Protein AF-A0A290WSH3-F1 (afdb_monomer)

InterPro domains:
  IPR000917 Sulfatase, N-terminal [PF00884] (72-205)
  IPR017850 Alkaline-phosphatase-like, core domain superfamily [G3DSA:3.40.720.10] (30-244)
  IPR017850 Alkaline-phosphatase-like, core domain superfamily [SSF53649] (82-215)

Mean predicted aligned error: 7.74 Å

Foldseek 3Di:
DQPPPGDDDDDALVPDLQCLFPVHQLQEEEAAEDDCCCVRRVNHVYYDYQYPPDPDDPCVVVLVVLLVVVVVLVPPWCSLLVDDLVSCCSNPSLLVRQCRLVVCVVVQLPPPSHPYYHRYHCFPPDDQSNLCNVVVDTDDDVVSRSVSSVVVVVVVVVVSLVSVLVCLVPDFDKDWDWDPADDCVVDLAGDDIDIDIDRRPDDDDDDADDAFDCVCVSVLSRCVSVVVDRDPVSSRVVRNPDDGDDDDHDPPPDDD

Organism: NCBI:txid368607

Structure (mmCIF, N/CA/C/O backbone):
data_AF-A0A290WSH3-F1
#
_entry.id   AF-A0A290WSH3-F1
#
loop_
_atom_site.group_PDB
_atom_site.id
_atom_site.type_symbol
_atom_site.label_atom_id
_atom_site.label_alt_id
_atom_site.label_comp_id
_atom_site.label_asym_id
_atom_site.label_entity_id
_atom_site.label_seq_id
_atom_site.pdbx_PDB_ins_code
_atom_site.Cartn_x
_atom_site.Cartn_y
_atom_site.Cartn_z
_atom_site.occupancy
_atom_site.B_iso_or_equiv
_atom_site.auth_seq_id
_atom_site.auth_comp_id
_atom_site.auth_asym_id
_atom_site.auth_atom_id
_atom_site.pdbx_PDB_model_num
ATOM 1 N N . MET A 1 1 ? 11.756 -1.161 16.950 1.00 47.88 1 MET A N 1
ATOM 2 C CA . MET A 1 1 ? 11.325 0.252 16.814 1.00 47.88 1 MET A CA 1
ATOM 3 C C . MET A 1 1 ? 11.922 1.031 17.968 1.00 47.88 1 MET A C 1
ATOM 5 O O . MET A 1 1 ? 12.203 0.418 18.987 1.00 47.88 1 MET A O 1
ATOM 9 N N . VAL A 1 2 ? 12.168 2.322 17.798 1.00 40.50 2 VAL A N 1
ATOM 10 C CA . VAL A 1 2 ? 12.820 3.175 18.796 1.00 40.50 2 VAL A CA 1
ATOM 11 C C . VAL A 1 2 ? 11.741 4.121 19.331 1.00 40.50 2 VAL A C 1
ATOM 13 O O . VAL A 1 2 ? 11.104 4.801 18.531 1.00 40.50 2 VAL A O 1
ATOM 16 N N . ASP A 1 3 ? 11.447 4.093 20.634 1.00 50.28 3 ASP A N 1
ATOM 17 C CA . ASP A 1 3 ? 10.495 5.040 21.242 1.00 50.28 3 ASP A CA 1
ATOM 18 C C . ASP A 1 3 ? 11.132 6.432 21.450 1.00 50.28 3 ASP A C 1
ATOM 20 O O . ASP A 1 3 ? 12.296 6.651 21.111 1.00 50.28 3 ASP A O 1
ATOM 24 N N . GLN A 1 4 ? 10.392 7.390 22.025 1.00 47.72 4 GLN A N 1
ATOM 25 C CA . GLN A 1 4 ? 10.897 8.759 22.252 1.00 47.72 4 GLN A CA 1
ATOM 26 C C . GLN A 1 4 ? 12.127 8.819 23.173 1.00 47.72 4 GLN A C 1
ATOM 28 O O . GLN A 1 4 ? 12.820 9.830 23.217 1.00 47.72 4 GLN A O 1
ATOM 33 N N . GLN A 1 5 ? 12.391 7.749 23.921 1.00 54.75 5 GLN A N 1
ATOM 34 C CA . GLN A 1 5 ? 13.504 7.593 24.855 1.00 54.75 5 GLN A CA 1
ATOM 35 C C . GLN A 1 5 ? 14.616 6.705 24.283 1.00 54.75 5 GLN A C 1
ATOM 37 O O . GLN A 1 5 ? 15.481 6.243 25.023 1.00 54.75 5 GLN A O 1
ATOM 42 N N . HIS A 1 6 ? 14.592 6.433 22.981 1.00 54.91 6 HIS A N 1
ATOM 43 C CA . HIS A 1 6 ? 15.467 5.473 22.329 1.00 54.91 6 HIS A CA 1
ATOM 44 C C . HIS A 1 6 ? 15.354 4.025 22.836 1.00 54.91 6 HIS A C 1
ATOM 46 O O . HIS A 1 6 ? 16.265 3.217 22.634 1.00 54.91 6 HIS A O 1
ATOM 52 N N . LYS A 1 7 ? 14.237 3.640 23.467 1.00 55.88 7 LYS A N 1
ATOM 53 C CA . LYS A 1 7 ? 14.053 2.252 23.898 1.00 55.88 7 LYS A CA 1
ATOM 54 C C . LYS A 1 7 ? 13.770 1.362 22.703 1.00 55.88 7 LYS A C 1
ATOM 56 O O . LYS A 1 7 ? 12.870 1.600 21.898 1.00 55.88 7 LYS A O 1
ATOM 61 N N . MET A 1 8 ? 14.544 0.289 22.640 1.00 60.78 8 MET A N 1
ATOM 62 C CA . MET A 1 8 ? 14.377 -0.797 21.691 1.00 60.78 8 MET A CA 1
ATOM 63 C C . MET A 1 8 ? 13.071 -1.541 21.975 1.00 60.78 8 MET A C 1
ATOM 65 O O . MET A 1 8 ? 12.986 -2.376 22.872 1.00 60.78 8 MET A O 1
ATOM 69 N N . VAL A 1 9 ? 12.049 -1.280 21.169 1.00 64.81 9 VAL A N 1
ATOM 70 C CA . VAL A 1 9 ? 10.861 -2.126 21.092 1.00 64.81 9 VAL A CA 1
ATOM 71 C C . VAL A 1 9 ? 11.222 -3.351 20.264 1.00 64.81 9 VAL A C 1
ATOM 73 O O . VAL A 1 9 ? 11.498 -3.239 19.059 1.00 64.81 9 VAL A O 1
ATOM 76 N N . ARG A 1 10 ? 11.213 -4.521 20.910 1.00 68.31 10 ARG A N 1
ATOM 77 C CA . ARG A 1 10 ? 11.405 -5.811 20.244 1.00 68.31 10 ARG A CA 1
ATOM 78 C C . ARG A 1 10 ? 10.284 -6.007 19.226 1.00 68.31 10 ARG A C 1
ATOM 80 O O . ARG A 1 10 ? 9.106 -6.043 19.583 1.00 68.31 10 ARG A O 1
ATOM 87 N N . PHE A 1 11 ? 10.655 -6.130 17.955 1.00 68.44 11 PHE A N 1
ATOM 88 C CA . PHE A 1 11 ? 9.721 -6.608 16.947 1.00 68.44 11 PHE A CA 1
ATOM 89 C C . PHE A 1 11 ? 9.470 -8.094 17.201 1.00 68.44 11 PHE A C 1
ATOM 91 O O . PHE A 1 11 ? 10.411 -8.883 17.300 1.00 68.44 11 PHE A O 1
ATOM 98 N N . GLY A 1 12 ? 8.209 -8.462 17.353 1.00 70.50 12 GLY A N 1
ATOM 99 C CA . GLY A 1 12 ? 7.790 -9.831 17.592 1.00 70.50 12 GLY A CA 1
ATOM 100 C C . GLY A 1 12 ? 6.285 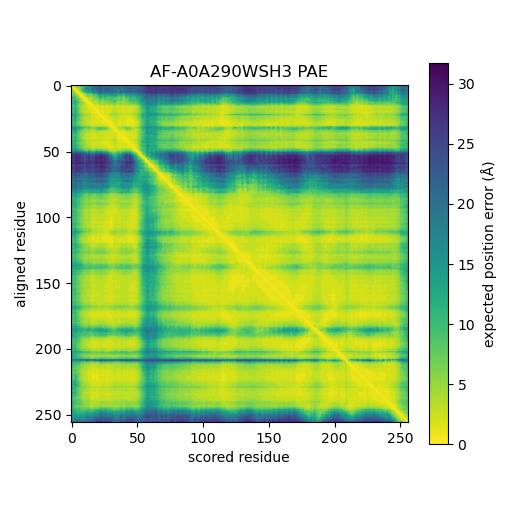-9.966 17.401 1.00 70.50 12 GLY A C 1
ATOM 101 O O . GLY A 1 12 ? 5.603 -8.953 17.219 1.00 70.50 12 GLY A O 1
ATOM 102 N N . PRO A 1 13 ? 5.759 -11.198 17.445 1.00 76.44 13 PRO A N 1
ATOM 103 C CA . PRO A 1 13 ? 4.332 -11.438 17.291 1.00 76.44 13 PRO A CA 1
ATOM 104 C C . PRO A 1 13 ? 3.486 -10.588 18.242 1.00 76.44 13 PRO A C 1
ATOM 106 O O . PRO A 1 13 ? 2.512 -9.987 17.803 1.00 76.44 13 PRO A O 1
ATOM 109 N N . ASP A 1 14 ? 3.913 -10.432 19.495 1.00 79.50 14 ASP A N 1
ATOM 110 C CA . ASP A 1 14 ? 3.163 -9.704 20.529 1.00 79.50 14 ASP A CA 1
ATOM 111 C C . ASP A 1 14 ? 3.086 -8.188 20.276 1.00 79.50 14 ASP A C 1
ATOM 113 O O . ASP A 1 14 ? 2.144 -7.514 20.700 1.00 79.50 14 ASP A O 1
ATOM 117 N N . SER A 1 15 ? 4.069 -7.627 19.562 1.00 82.81 15 SER A N 1
ATOM 118 C CA . SER A 1 15 ? 4.135 -6.196 19.243 1.00 82.81 15 SER A CA 1
ATOM 119 C C . SER A 1 15 ? 3.614 -5.857 17.846 1.00 82.81 15 SER A C 1
ATOM 121 O O . SER A 1 15 ? 3.461 -4.674 17.527 1.00 82.81 15 SER A O 1
ATOM 123 N N . ALA A 1 16 ? 3.292 -6.853 17.020 1.00 88.50 16 ALA A N 1
ATOM 124 C CA . ALA A 1 16 ? 2.684 -6.655 15.710 1.00 88.50 16 ALA A CA 1
ATOM 125 C C . ALA A 1 16 ? 1.190 -6.313 15.816 1.00 88.50 16 ALA A C 1
ATOM 127 O O . ALA A 1 16 ? 0.523 -6.680 16.781 1.00 88.50 16 ALA A O 1
ATOM 128 N N . ILE A 1 17 ? 0.651 -5.619 14.808 1.00 92.50 17 ILE A N 1
ATOM 129 C CA . ILE A 1 17 ? -0.780 -5.285 14.760 1.00 92.50 17 ILE A CA 1
ATOM 130 C C . ILE A 1 17 ? -1.663 -6.536 14.723 1.00 92.50 17 ILE A C 1
ATOM 132 O O . ILE A 1 17 ? -2.669 -6.574 15.418 1.00 92.50 17 ILE A O 1
ATOM 136 N N . PHE A 1 18 ? -1.246 -7.578 13.995 1.00 93.31 18 PHE A N 1
ATOM 137 C CA . PHE A 1 18 ? -2.035 -8.794 13.774 1.00 93.31 18 PHE A CA 1
ATOM 138 C C . PHE A 1 18 ? -2.463 -9.482 15.076 1.00 93.31 18 PHE A C 1
ATOM 140 O O . PHE A 1 18 ? -3.596 -9.933 15.193 1.00 93.31 18 PHE A O 1
ATOM 147 N N . SER A 1 19 ? -1.588 -9.514 16.082 1.00 89.75 19 SER A N 1
ATOM 148 C CA . SER A 1 19 ? -1.894 -10.127 17.382 1.00 89.75 19 SER A CA 1
ATOM 149 C C . SER A 1 19 ? -2.754 -9.245 18.289 1.00 89.75 19 SER A C 1
ATOM 151 O O . SER A 1 19 ? -3.212 -9.711 19.325 1.00 89.75 19 SER A O 1
ATOM 153 N N . GLN A 1 20 ? -2.951 -7.974 17.930 1.00 92.38 20 GLN A N 1
ATOM 154 C CA . GLN A 1 20 ? -3.660 -6.973 18.737 1.00 92.38 20 GLN A CA 1
ATOM 155 C C . GLN A 1 20 ? -5.046 -6.628 18.176 1.00 92.38 20 GLN A C 1
ATOM 157 O O . GLN A 1 20 ? -5.731 -5.764 18.717 1.00 92.38 20 GLN A O 1
ATOM 162 N N . LEU A 1 21 ? -5.467 -7.293 17.099 1.00 94.81 21 LEU A N 1
ATOM 163 C CA . LEU A 1 21 ? -6.790 -7.097 16.516 1.00 94.81 21 LEU A CA 1
ATOM 164 C C . LEU A 1 21 ? -7.890 -7.633 17.453 1.00 94.81 21 LEU A C 1
ATOM 166 O O . LEU A 1 21 ? -7.677 -8.665 18.093 1.00 94.81 21 LEU A O 1
ATOM 170 N N . PRO A 1 22 ? -9.095 -7.025 17.477 1.00 89.19 22 PRO A N 1
ATOM 171 C CA . PRO A 1 22 ? -10.227 -7.495 18.289 1.00 89.19 22 PRO A CA 1
ATOM 172 C C . PRO A 1 22 ? -10.685 -8.950 18.046 1.00 89.19 22 PRO A C 1
ATOM 174 O O . PRO A 1 22 ? -11.414 -9.497 18.865 1.00 89.19 22 PRO A O 1
ATOM 177 N N . GLY A 1 23 ? -10.249 -9.599 16.959 1.00 88.25 23 GLY A N 1
ATOM 178 C CA . GLY A 1 23 ? -10.478 -11.025 16.673 1.00 88.25 23 GLY A CA 1
ATOM 179 C C . GLY A 1 23 ? -9.196 -11.861 16.579 1.00 88.25 23 GLY A C 1
ATOM 180 O O . GLY A 1 23 ? -9.229 -12.975 16.060 1.00 88.25 23 GLY A O 1
ATOM 181 N N . GLY A 1 24 ? -8.063 -11.320 17.037 1.00 92.00 24 GLY A N 1
ATOM 182 C CA . GLY A 1 24 ? -6.741 -11.915 16.854 1.00 92.00 24 GLY A CA 1
ATOM 183 C C . GLY A 1 24 ? -6.285 -11.946 15.386 1.00 92.00 24 GLY A C 1
ATOM 184 O O . GLY A 1 24 ? -6.921 -11.348 14.512 1.00 92.00 24 GLY A O 1
ATOM 185 N N . PRO A 1 25 ? -5.184 -12.658 15.082 1.00 92.69 25 PRO A N 1
ATOM 186 C CA . PRO A 1 25 ? -4.644 -12.755 13.724 1.00 92.69 25 PRO A CA 1
ATOM 187 C C . PRO A 1 25 ? -5.638 -13.309 12.691 1.00 92.69 25 PRO A C 1
ATOM 189 O O . PRO A 1 25 ? -5.541 -12.976 11.515 1.00 92.69 25 PRO A O 1
ATOM 192 N N . GLN A 1 26 ? -6.621 -14.103 13.123 1.00 94.75 26 GLN A N 1
ATOM 193 C CA . GLN A 1 26 ? -7.671 -14.693 12.283 1.00 94.75 26 GLN A CA 1
ATOM 194 C C . GLN A 1 26 ? -8.618 -13.655 11.678 1.00 94.75 26 GLN A C 1
ATOM 196 O O . GLN A 1 26 ? -9.406 -14.000 10.802 1.00 94.75 26 GLN A O 1
ATOM 201 N N . ALA A 1 27 ? -8.566 -12.409 12.146 1.00 95.38 27 ALA A N 1
ATOM 202 C CA . ALA A 1 27 ? -9.325 -11.299 11.592 1.00 95.38 27 ALA A CA 1
ATOM 203 C C . ALA A 1 27 ? -8.530 -10.494 10.547 1.00 95.38 27 ALA A C 1
ATOM 205 O O . ALA A 1 27 ? -9.032 -9.483 10.066 1.00 95.38 27 ALA A O 1
ATOM 206 N N . ALA A 1 28 ? -7.304 -10.908 10.206 1.00 96.38 28 ALA A N 1
ATOM 207 C CA . ALA A 1 28 ? -6.466 -10.209 9.240 1.00 96.38 28 ALA A CA 1
ATOM 208 C C . ALA A 1 28 ? -6.252 -10.980 7.942 1.00 96.38 28 ALA A C 1
ATOM 210 O O . ALA A 1 28 ? -5.968 -12.182 7.953 1.00 96.38 28 ALA A O 1
ATOM 211 N N . THR A 1 29 ? -6.253 -10.236 6.840 1.00 96.56 29 THR A N 1
ATOM 212 C CA . THR A 1 29 ? -5.733 -10.675 5.546 1.00 96.56 29 THR A CA 1
ATOM 213 C C . THR A 1 29 ? -4.428 -9.959 5.247 1.00 96.56 29 THR A C 1
ATOM 215 O O . THR A 1 29 ? -4.257 -8.773 5.528 1.00 96.56 29 THR A O 1
ATOM 218 N N . VAL A 1 30 ? -3.491 -10.685 4.650 1.00 95.50 30 VAL A N 1
ATOM 219 C CA . VAL A 1 30 ? -2.234 -10.122 4.164 1.00 95.50 30 VAL A CA 1
ATOM 220 C C . VAL A 1 30 ? -2.098 -10.428 2.680 1.00 95.50 30 VAL A C 1
ATOM 222 O O . VAL A 1 30 ? -2.205 -11.581 2.262 1.00 95.50 30 VAL A O 1
ATOM 225 N N . LEU A 1 31 ? -1.815 -9.397 1.894 1.00 95.69 31 LEU A N 1
ATOM 226 C CA . LEU A 1 31 ? -1.499 -9.497 0.478 1.00 95.69 31 LEU A CA 1
ATOM 227 C C . LEU A 1 31 ? -0.232 -8.697 0.212 1.00 95.69 31 LEU A C 1
ATOM 229 O O . LEU A 1 31 ? -0.183 -7.515 0.534 1.00 95.69 31 LEU A O 1
ATOM 233 N N . GLY A 1 32 ? 0.787 -9.282 -0.407 1.00 90.81 32 GLY A N 1
ATOM 234 C CA . GLY A 1 32 ? 1.921 -8.454 -0.779 1.00 90.81 32 GLY A CA 1
ATOM 235 C C . GLY A 1 32 ? 3.189 -9.151 -1.207 1.00 90.81 32 GLY A C 1
ATOM 236 O O . GLY A 1 32 ? 3.271 -10.353 -1.452 1.00 90.81 32 GLY A O 1
ATOM 237 N N . PHE A 1 33 ? 4.213 -8.322 -1.305 1.00 82.38 33 PHE A N 1
ATOM 238 C CA . PHE A 1 33 ? 5.553 -8.693 -1.714 1.00 82.38 33 PHE A CA 1
ATOM 239 C C . PHE A 1 33 ? 6.532 -8.558 -0.536 1.00 82.38 33 PHE A C 1
ATOM 241 O O . PHE A 1 33 ? 6.382 -7.692 0.322 1.00 82.38 33 PHE A O 1
ATOM 248 N N . TYR A 1 34 ? 7.554 -9.416 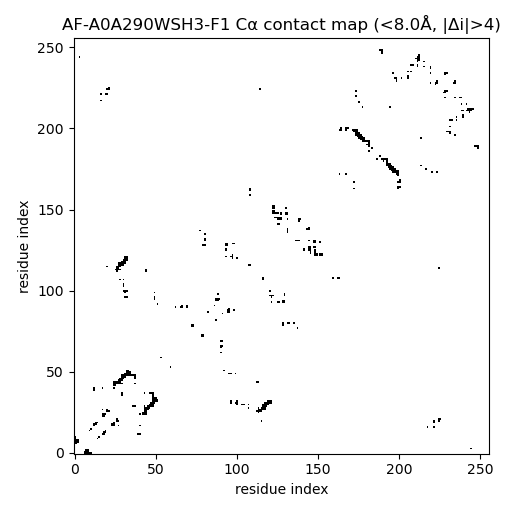-0.492 1.00 77.75 34 TYR A N 1
ATOM 249 C CA . TYR A 1 34 ? 8.761 -9.238 0.335 1.00 77.75 34 TYR A CA 1
ATOM 250 C C . TYR A 1 34 ? 8.544 -9.082 1.850 1.00 77.75 34 TYR A C 1
ATOM 252 O O . TYR A 1 34 ? 9.267 -8.344 2.518 1.00 77.75 34 TYR A O 1
ATOM 260 N N . HIS A 1 35 ? 7.591 -9.818 2.425 1.00 84.69 35 HIS A N 1
ATOM 261 C CA . HIS A 1 35 ? 7.392 -9.841 3.876 1.00 84.69 35 HIS A CA 1
ATOM 262 C C . HIS A 1 35 ? 7.255 -11.263 4.449 1.00 84.69 35 HIS A C 1
ATOM 264 O O . HIS A 1 35 ? 6.660 -12.149 3.835 1.00 84.69 35 HIS A O 1
ATOM 270 N N . PRO A 1 36 ? 7.734 -11.521 5.679 1.00 86.50 36 PRO A N 1
ATOM 271 C CA . PRO A 1 36 ? 7.662 -12.840 6.312 1.00 86.50 36 PRO A CA 1
ATOM 272 C C . PRO A 1 36 ? 6.315 -13.152 6.987 1.00 86.50 36 PRO A C 1
ATOM 274 O O . PRO A 1 36 ? 6.202 -14.175 7.658 1.00 86.50 36 PRO A O 1
ATOM 277 N N . TYR A 1 37 ? 5.293 -12.305 6.836 1.00 89.31 37 TYR A N 1
ATOM 278 C CA . TYR A 1 37 ? 4.098 -12.354 7.684 1.00 89.31 37 TYR A CA 1
ATOM 279 C C . TYR A 1 37 ? 3.286 -13.646 7.568 1.00 89.31 37 TYR A C 1
ATOM 281 O O . TYR A 1 37 ? 2.898 -14.166 8.608 1.00 89.31 37 TYR A O 1
ATOM 289 N N . CYS A 1 38 ? 3.155 -14.251 6.381 1.00 88.94 38 CYS A N 1
ATOM 290 C CA . CYS A 1 38 ? 2.474 -15.549 6.250 1.00 88.94 38 CYS A CA 1
ATOM 291 C C . CYS A 1 38 ? 3.139 -16.671 7.060 1.00 88.94 38 CYS A C 1
ATOM 293 O O . CYS A 1 38 ? 2.476 -17.616 7.471 1.00 88.94 38 CYS A O 1
ATOM 295 N N . LYS A 1 39 ? 4.455 -16.579 7.293 1.00 87.94 39 LYS A N 1
ATOM 296 C CA . LYS A 1 39 ? 5.202 -17.558 8.091 1.00 87.94 39 LYS A CA 1
ATOM 297 C C . LYS A 1 39 ? 5.190 -17.226 9.584 1.00 87.94 39 LYS A C 1
ATOM 299 O O . LYS A 1 39 ? 5.172 -18.138 10.402 1.00 87.94 39 LYS A O 1
ATOM 304 N N . ILE A 1 40 ? 5.247 -15.941 9.938 1.00 88.31 40 ILE A N 1
ATOM 305 C CA . ILE A 1 40 ? 5.274 -15.488 11.340 1.00 88.31 40 ILE A CA 1
ATOM 306 C C . ILE A 1 40 ? 3.883 -15.591 11.982 1.00 88.31 40 ILE A C 1
ATOM 308 O O . ILE A 1 40 ? 3.784 -15.905 13.165 1.00 88.31 40 ILE A O 1
ATOM 312 N N . PHE A 1 41 ? 2.821 -15.362 11.208 1.00 90.25 41 PHE A N 1
ATOM 313 C CA . PHE A 1 41 ? 1.433 -15.362 11.665 1.00 90.25 41 PHE A CA 1
ATOM 314 C C . PHE A 1 41 ? 0.649 -16.459 10.926 1.00 90.25 41 PHE A C 1
ATOM 316 O O . PHE A 1 41 ? -0.065 -16.173 9.969 1.00 90.25 41 PHE A O 1
ATOM 323 N N . PRO A 1 42 ? 0.775 -17.735 11.336 1.00 89.19 42 PRO A N 1
ATOM 324 C CA . PRO A 1 42 ? 0.134 -18.851 10.633 1.00 89.19 42 PRO A CA 1
ATOM 325 C C . PRO A 1 42 ? -1.398 -18.839 10.743 1.00 89.19 42 PRO A C 1
ATOM 327 O O . PRO A 1 42 ? -2.070 -19.505 9.965 1.00 89.19 42 PRO A O 1
ATOM 330 N N . SER A 1 43 ? -1.945 -18.089 11.701 1.00 92.75 43 SER A N 1
ATOM 331 C CA . SER A 1 43 ? -3.383 -18.005 11.967 1.00 92.75 43 SER A CA 1
ATOM 332 C C . SER A 1 43 ? -4.084 -16.863 11.224 1.00 92.75 43 SER A C 1
ATOM 334 O O . SER A 1 43 ? -5.188 -16.504 11.615 1.00 92.75 43 SER A O 1
ATOM 336 N N . LEU A 1 44 ? -3.456 -16.248 10.216 1.00 93.62 44 LEU A N 1
ATOM 337 C CA . LEU A 1 44 ? -4.107 -15.229 9.381 1.00 93.62 44 LEU A CA 1
ATOM 338 C C . LEU A 1 44 ? -5.338 -15.808 8.668 1.00 93.62 44 LEU A C 1
ATOM 340 O O . LEU A 1 44 ? -5.352 -16.986 8.311 1.00 93.62 44 LEU A O 1
ATOM 344 N N . GLN A 1 45 ? -6.353 -14.975 8.429 1.00 93.56 45 GLN A N 1
ATOM 345 C CA . GLN A 1 45 ? -7.573 -15.371 7.716 1.00 93.56 45 GLN A CA 1
ATOM 346 C C . GLN A 1 45 ? -7.249 -15.861 6.301 1.00 93.56 45 GLN A C 1
ATOM 348 O O . GLN A 1 45 ? -7.729 -16.904 5.855 1.00 93.56 45 GLN A O 1
ATOM 353 N N . SER A 1 46 ? -6.427 -15.078 5.609 1.00 93.38 46 SER A N 1
ATOM 354 C CA . SER A 1 46 ? -5.896 -15.345 4.283 1.00 93.38 46 SER A CA 1
ATOM 355 C C . SER A 1 46 ? -4.536 -14.669 4.181 1.00 93.38 46 SER A C 1
ATOM 357 O O . SER A 1 46 ? -4.309 -13.593 4.741 1.00 93.38 46 SER A O 1
ATOM 359 N N . CYS A 1 47 ? -3.597 -15.317 3.500 1.00 92.75 47 CYS A N 1
ATOM 360 C CA . CYS A 1 47 ? -2.266 -14.766 3.320 1.00 92.75 47 CYS A CA 1
ATOM 361 C C . CYS A 1 47 ? -1.714 -15.136 1.953 1.00 92.75 47 CYS A C 1
ATOM 363 O O . CYS A 1 47 ? -1.496 -16.313 1.661 1.00 92.75 47 CYS A O 1
ATOM 365 N N . ASN A 1 48 ? -1.449 -14.122 1.137 1.00 91.69 48 ASN A N 1
ATOM 366 C CA . ASN A 1 48 ? -0.737 -14.266 -0.119 1.00 91.69 48 ASN A CA 1
ATOM 367 C C . ASN A 1 48 ? 0.509 -13.385 -0.083 1.00 91.69 48 ASN A C 1
ATOM 369 O O . ASN A 1 48 ? 0.427 -12.166 0.051 1.00 91.69 48 ASN A O 1
ATOM 373 N N . SER A 1 49 ? 1.675 -14.020 -0.150 1.00 87.69 49 SER A N 1
ATOM 374 C CA . SER A 1 49 ? 2.956 -13.327 -0.130 1.00 87.69 49 SER A CA 1
ATOM 375 C C . SER A 1 49 ? 3.847 -13.864 -1.228 1.00 87.69 49 SER A C 1
ATOM 377 O O . SER A 1 49 ? 4.224 -15.039 -1.208 1.00 87.69 49 SER A O 1
ATOM 379 N N . THR A 1 50 ? 4.288 -12.985 -2.119 1.00 78.81 50 THR A N 1
ATOM 380 C CA . THR A 1 50 ? 5.384 -13.307 -3.028 1.00 78.81 50 THR A CA 1
ATOM 381 C C . THR A 1 50 ? 6.709 -13.042 -2.322 1.00 78.81 50 THR A C 1
ATOM 383 O O . THR A 1 50 ? 7.104 -11.899 -2.082 1.00 78.81 50 THR A O 1
ATOM 386 N N . TYR A 1 51 ? 7.421 -14.114 -1.980 1.00 66.38 51 TYR A N 1
ATOM 387 C CA . TYR A 1 51 ? 8.809 -14.027 -1.534 1.00 66.38 51 TYR A CA 1
ATOM 388 C C . TYR A 1 51 ? 9.727 -13.841 -2.742 1.00 66.38 51 TYR A C 1
ATOM 390 O O . TYR A 1 51 ? 9.536 -14.479 -3.781 1.00 66.38 51 TYR A O 1
ATOM 398 N N . ALA A 1 52 ? 10.770 -13.021 -2.604 1.00 58.72 52 ALA A N 1
ATOM 399 C CA . ALA A 1 52 ? 11.898 -13.124 -3.516 1.00 58.72 52 ALA A CA 1
ATOM 400 C C . ALA A 1 52 ? 12.625 -14.437 -3.224 1.00 58.72 52 ALA A C 1
ATOM 402 O O . ALA A 1 52 ? 13.481 -14.533 -2.348 1.00 58.72 52 ALA A O 1
ATOM 403 N N . VAL A 1 53 ? 12.227 -15.484 -3.933 1.00 45.34 53 VAL A N 1
ATOM 404 C CA . VAL A 1 53 ? 13.002 -16.714 -4.001 1.00 45.34 53 VAL A CA 1
ATOM 405 C C . VAL A 1 53 ? 14.252 -16.380 -4.809 1.00 45.34 53 VAL A C 1
ATOM 407 O O . VAL A 1 53 ? 14.149 -16.167 -6.011 1.00 45.34 53 VAL A O 1
ATOM 410 N N . ASN A 1 54 ? 15.385 -16.232 -4.124 1.00 42.00 54 ASN A N 1
ATOM 411 C CA . ASN A 1 54 ? 16.742 -16.352 -4.671 1.00 42.00 54 ASN A CA 1
ATOM 412 C C . ASN A 1 54 ? 17.721 -16.684 -3.529 1.00 42.00 54 ASN A C 1
ATOM 414 O O . ASN A 1 54 ? 18.717 -16.001 -3.309 1.00 42.00 54 ASN A O 1
ATOM 418 N N . ALA A 1 55 ? 17.413 -17.729 -2.761 1.00 36.88 55 ALA A N 1
ATOM 419 C CA . ALA A 1 55 ? 18.387 -18.355 -1.875 1.00 36.88 55 ALA A CA 1
ATOM 420 C C . ALA A 1 55 ? 18.057 -19.847 -1.700 1.00 36.88 55 ALA A C 1
ATOM 422 O O . ALA A 1 55 ? 17.440 -20.241 -0.712 1.00 36.88 55 ALA A O 1
ATOM 423 N N . GLY A 1 56 ? 18.471 -20.686 -2.658 1.00 36.78 56 GLY A N 1
ATOM 424 C CA . GLY A 1 56 ? 18.903 -22.052 -2.335 1.00 36.78 56 GLY A CA 1
ATOM 425 C C . GLY A 1 56 ? 18.157 -23.237 -2.959 1.00 36.78 56 GLY A C 1
ATOM 426 O O . GLY A 1 56 ? 18.173 -24.311 -2.361 1.00 36.78 56 GLY A O 1
ATOM 427 N N . ARG A 1 57 ? 17.518 -23.120 -4.129 1.00 43.12 57 ARG A N 1
ATOM 428 C CA . ARG A 1 57 ? 16.966 -24.277 -4.868 1.00 43.12 57 ARG A CA 1
ATOM 429 C C . ARG A 1 57 ? 17.798 -24.614 -6.107 1.00 43.12 57 ARG A C 1
ATOM 431 O O . ARG A 1 57 ? 18.372 -23.752 -6.742 1.00 43.12 57 ARG A O 1
ATOM 438 N N . TRP A 1 58 ? 17.860 -25.887 -6.495 1.00 37.12 58 TRP A N 1
ATOM 439 C CA . TRP A 1 58 ? 18.686 -26.352 -7.625 1.00 37.12 58 TRP A CA 1
ATOM 440 C C . TRP A 1 58 ? 18.182 -25.887 -9.008 1.00 37.12 58 TRP A C 1
ATOM 442 O O . TRP A 1 58 ? 18.987 -25.660 -9.915 1.00 37.12 58 TRP A O 1
ATOM 452 N N . PHE A 1 59 ? 16.870 -25.655 -9.149 1.00 42.31 59 PHE A N 1
ATOM 453 C CA . PHE A 1 59 ? 16.295 -24.952 -10.302 1.00 42.31 59 PHE A CA 1
ATOM 454 C C . PHE A 1 59 ? 16.757 -23.490 -10.394 1.00 42.31 59 PHE A C 1
ATOM 456 O O . PHE A 1 59 ? 16.688 -22.923 -11.482 1.00 42.31 59 PHE A O 1
ATOM 463 N N . ASP A 1 60 ? 17.303 -22.914 -9.311 1.00 48.59 60 ASP A N 1
ATOM 464 C CA . ASP A 1 60 ? 17.842 -21.552 -9.304 1.00 48.59 60 ASP A CA 1
ATOM 465 C C . ASP A 1 60 ? 19.011 -21.402 -10.264 1.00 48.59 60 ASP A C 1
ATOM 467 O O . ASP A 1 60 ? 19.230 -20.297 -10.715 1.00 48.59 60 ASP A O 1
ATOM 471 N N . SER A 1 61 ? 19.725 -22.465 -10.654 1.00 44.91 61 SER A N 1
ATOM 472 C CA . SER A 1 61 ? 20.781 -22.361 -11.673 1.00 44.91 61 SER A CA 1
ATOM 473 C C . SER A 1 61 ? 20.229 -21.922 -13.036 1.00 44.91 61 SER A C 1
ATOM 475 O O . SER A 1 61 ? 20.757 -20.990 -13.638 1.00 44.91 61 SER A O 1
ATOM 477 N N . LEU A 1 62 ? 19.115 -22.505 -13.492 1.00 46.94 62 LEU A N 1
ATOM 478 C CA . LEU A 1 62 ? 18.430 -22.092 -14.722 1.00 46.94 62 LEU A CA 1
ATOM 479 C C . LEU A 1 62 ? 17.833 -20.690 -14.571 1.00 46.94 62 LEU A C 1
ATOM 481 O O . LEU A 1 62 ? 17.946 -19.879 -15.491 1.00 46.94 62 LEU A O 1
ATOM 485 N N . THR A 1 63 ? 17.286 -20.364 -13.396 1.00 46.59 63 THR A N 1
ATOM 486 C CA . THR A 1 63 ? 16.817 -19.011 -13.078 1.00 46.59 63 THR A CA 1
ATOM 487 C C . THR A 1 63 ? 17.979 -18.003 -13.037 1.00 46.59 63 THR A C 1
ATOM 489 O O . THR A 1 63 ? 17.819 -16.891 -13.516 1.00 46.59 63 THR A O 1
ATOM 492 N N . PHE A 1 64 ? 19.180 -18.385 -12.599 1.00 44.53 64 PHE A N 1
ATOM 493 C CA . PHE A 1 64 ? 20.393 -17.554 -12.550 1.00 44.53 64 PHE A CA 1
ATOM 494 C C . PHE A 1 64 ? 20.978 -17.295 -13.948 1.00 44.53 64 PHE A C 1
ATOM 496 O O . PHE A 1 64 ? 21.407 -16.184 -14.254 1.00 44.53 64 PHE A O 1
ATOM 503 N N . PHE A 1 65 ? 20.948 -18.291 -14.841 1.00 46.56 65 PHE A N 1
ATOM 504 C CA . PHE A 1 65 ? 21.312 -18.092 -16.251 1.00 46.56 65 PHE A CA 1
ATOM 505 C C . PHE A 1 65 ? 20.256 -17.268 -17.002 1.00 46.56 65 PHE A C 1
ATOM 507 O O . PHE A 1 65 ? 20.588 -16.432 -17.844 1.00 46.56 65 PHE A O 1
ATOM 514 N N . SER A 1 66 ? 18.978 -17.444 -16.668 1.00 48.84 66 SER A N 1
ATOM 515 C CA . SER A 1 66 ? 17.885 -16.680 -17.273 1.00 48.84 66 SER A CA 1
ATOM 516 C C . SER A 1 66 ? 17.771 -15.242 -16.753 1.00 48.84 66 SER A C 1
ATOM 518 O O . SER A 1 66 ? 17.360 -14.372 -17.511 1.00 48.84 66 SER A O 1
ATOM 520 N N . THR A 1 67 ? 18.170 -14.940 -15.511 1.00 52.91 67 THR A N 1
ATOM 521 C CA . THR A 1 67 ? 18.217 -13.562 -14.999 1.00 52.91 67 THR A CA 1
ATOM 522 C C . THR A 1 67 ? 19.330 -12.782 -15.675 1.00 52.91 67 THR A C 1
ATOM 524 O O . THR A 1 67 ? 19.119 -11.614 -15.980 1.00 52.91 67 THR A O 1
ATOM 527 N N . ALA A 1 68 ? 20.464 -13.414 -15.996 1.00 56.00 68 ALA A N 1
ATOM 528 C CA . ALA A 1 68 ? 21.501 -12.815 -16.836 1.00 56.00 68 ALA A CA 1
ATOM 529 C C . ALA A 1 68 ? 20.985 -12.535 -18.259 1.00 56.00 68 ALA A C 1
ATOM 531 O O . ALA A 1 68 ? 21.196 -11.442 -18.782 1.00 56.00 68 ALA A O 1
ATOM 532 N N . LEU A 1 69 ? 20.238 -13.473 -18.855 1.00 59.69 69 LEU A N 1
ATOM 533 C CA . LEU A 1 69 ? 19.604 -13.284 -20.163 1.00 59.69 69 LEU A CA 1
ATOM 534 C C . LEU A 1 69 ? 18.548 -12.169 -20.138 1.00 59.69 69 LEU A C 1
ATOM 536 O O . LEU A 1 69 ? 18.577 -11.287 -20.988 1.00 59.69 69 LEU A O 1
ATOM 540 N N . ILE A 1 70 ? 17.654 -12.143 -19.147 1.00 62.00 70 ILE A N 1
ATOM 541 C CA . ILE A 1 70 ? 16.684 -11.055 -18.982 1.00 62.00 70 ILE A CA 1
ATOM 542 C C . ILE A 1 70 ? 17.389 -9.739 -18.680 1.00 62.00 70 ILE A C 1
ATOM 544 O O . ILE A 1 70 ? 16.979 -8.716 -19.208 1.00 62.00 70 ILE A O 1
ATOM 548 N N . SER A 1 71 ? 18.453 -9.732 -17.881 1.00 61.41 71 SER A N 1
ATOM 549 C CA . SER A 1 71 ? 19.236 -8.524 -17.619 1.00 61.41 71 SER A CA 1
ATOM 550 C C . SER A 1 71 ? 19.904 -8.001 -18.891 1.00 61.41 71 SER A C 1
ATOM 552 O O . SER A 1 71 ? 19.941 -6.793 -19.095 1.00 61.41 71 SER A O 1
ATOM 554 N N . ALA A 1 72 ? 20.382 -8.883 -19.773 1.00 64.25 72 ALA A N 1
ATOM 555 C CA . ALA A 1 72 ? 20.910 -8.502 -21.079 1.00 64.25 72 ALA A CA 1
ATOM 556 C C . ALA A 1 72 ? 19.801 -7.985 -22.014 1.00 64.25 72 ALA A C 1
ATOM 558 O O . ALA A 1 72 ? 19.978 -6.960 -22.666 1.00 64.25 72 ALA A O 1
ATOM 559 N N . ILE A 1 73 ? 18.635 -8.642 -22.032 1.00 67.19 73 ILE A N 1
ATOM 560 C CA . ILE A 1 73 ? 17.472 -8.244 -22.841 1.00 67.19 73 ILE A CA 1
ATOM 561 C C . ILE A 1 73 ? 16.861 -6.925 -22.343 1.00 67.19 73 ILE A C 1
ATOM 563 O O . ILE A 1 73 ? 16.433 -6.114 -23.157 1.00 67.19 73 ILE A O 1
ATOM 567 N N . LYS A 1 74 ? 16.865 -6.661 -21.032 1.00 65.81 74 LYS A N 1
ATOM 568 C CA . LYS A 1 74 ? 16.413 -5.394 -20.429 1.00 65.81 74 LYS A CA 1
ATOM 569 C C . LYS A 1 74 ? 17.176 -4.183 -20.966 1.00 65.81 74 LYS A C 1
ATOM 571 O O . LYS A 1 74 ? 16.601 -3.105 -21.045 1.00 65.81 74 LYS A O 1
ATOM 576 N N . ASN A 1 75 ? 18.433 -4.366 -21.372 1.00 65.00 75 ASN A N 1
ATOM 577 C CA . ASN A 1 75 ? 19.245 -3.300 -21.963 1.00 65.00 75 ASN A CA 1
ATOM 578 C C . ASN A 1 75 ? 18.888 -3.017 -23.435 1.00 65.00 75 ASN A C 1
ATOM 580 O O . ASN A 1 75 ? 19.333 -2.014 -23.993 1.00 65.00 75 ASN A O 1
ATOM 584 N N . ILE A 1 76 ? 18.086 -3.872 -24.079 1.00 72.44 76 ILE A N 1
ATOM 585 C CA . ILE A 1 76 ? 17.603 -3.667 -25.446 1.00 72.44 76 ILE A CA 1
ATOM 586 C C . ILE A 1 76 ? 16.278 -2.902 -25.383 1.00 72.44 76 ILE A C 1
ATOM 588 O O . ILE A 1 76 ? 15.260 -3.419 -24.913 1.00 72.44 76 ILE A O 1
ATOM 592 N N . LYS A 1 77 ? 16.275 -1.664 -25.893 1.00 69.75 77 LYS A N 1
ATOM 593 C CA . LYS A 1 77 ? 15.076 -0.812 -25.936 1.00 69.75 77 LYS A CA 1
ATOM 594 C C . LYS A 1 77 ? 13.903 -1.551 -26.595 1.00 69.75 77 LYS A C 1
ATOM 596 O O . LYS A 1 77 ? 14.016 -2.030 -27.718 1.00 69.75 77 LYS A O 1
ATOM 601 N N . GLY A 1 78 ? 12.776 -1.630 -25.885 1.00 71.69 78 GLY A N 1
ATOM 602 C CA . GLY A 1 78 ? 11.532 -2.242 -26.368 1.00 71.69 78 GLY A CA 1
ATOM 603 C C . GLY A 1 78 ? 11.463 -3.772 -26.277 1.00 71.69 78 GLY A C 1
ATOM 604 O O . GLY A 1 78 ? 10.383 -4.333 -26.450 1.00 71.69 78 GLY A O 1
ATOM 605 N N . ALA A 1 79 ? 12.552 -4.474 -25.943 1.00 76.19 79 ALA A N 1
ATOM 606 C CA . ALA A 1 79 ? 12.542 -5.938 -25.932 1.00 76.19 79 ALA A CA 1
ATOM 607 C C . ALA A 1 79 ? 11.609 -6.526 -24.854 1.00 76.19 79 ALA A C 1
ATOM 609 O O . ALA A 1 79 ? 10.944 -7.534 -25.079 1.00 76.19 79 ALA A O 1
ATOM 610 N N . THR A 1 80 ? 11.467 -5.862 -23.705 1.00 75.38 80 THR A N 1
ATOM 611 C CA . THR A 1 80 ? 10.558 -6.275 -22.618 1.00 75.38 80 THR A CA 1
ATOM 612 C C . THR A 1 80 ? 9.073 -6.220 -23.003 1.00 75.38 80 THR A C 1
ATOM 614 O O . THR A 1 80 ? 8.260 -6.940 -22.417 1.00 75.38 80 THR A O 1
ATOM 617 N N . GLN A 1 81 ? 8.701 -5.416 -24.006 1.00 78.94 81 GLN A N 1
ATOM 618 C CA . GLN A 1 81 ? 7.323 -5.317 -24.504 1.00 78.94 81 GLN A CA 1
ATOM 619 C C . GLN A 1 81 ? 6.928 -6.515 -25.376 1.00 78.94 81 GLN A C 1
ATOM 621 O O . GLN A 1 81 ? 5.760 -6.892 -25.401 1.00 78.94 81 GLN A O 1
ATOM 626 N N . ILE A 1 82 ? 7.896 -7.132 -26.058 1.00 82.00 82 ILE A N 1
ATOM 627 C CA . ILE A 1 82 ? 7.663 -8.279 -26.948 1.00 82.00 82 ILE A CA 1
ATOM 628 C C . ILE A 1 82 ? 7.914 -9.628 -26.266 1.00 82.00 82 ILE A C 1
ATOM 630 O O . ILE A 1 82 ? 7.521 -10.662 -26.801 1.00 82.00 82 ILE A O 1
ATOM 634 N N . LEU A 1 83 ? 8.544 -9.640 -25.085 1.00 84.19 83 LEU A N 1
ATOM 635 C CA . LEU A 1 83 ? 8.734 -10.876 -24.329 1.00 84.19 83 LEU A CA 1
ATOM 636 C C . LEU A 1 83 ? 7.378 -11.512 -23.970 1.00 84.19 83 LEU A C 1
ATOM 638 O O . LEU A 1 83 ? 6.463 -10.796 -23.543 1.00 84.19 83 LEU A O 1
ATOM 642 N N . PRO A 1 84 ? 7.235 -12.844 -24.097 1.00 86.88 84 PRO A N 1
ATOM 643 C CA . PRO A 1 84 ? 6.053 -13.544 -23.613 1.00 86.88 84 PRO A CA 1
ATOM 644 C C . PRO A 1 84 ? 5.869 -13.359 -22.104 1.00 86.88 84 PRO A C 1
ATOM 646 O O . PRO A 1 84 ? 6.835 -13.362 -21.341 1.00 86.88 84 PRO A O 1
ATOM 649 N N . GLU A 1 85 ? 4.620 -13.262 -21.658 1.00 85.88 85 GLU A N 1
ATOM 650 C CA . GLU A 1 85 ? 4.289 -13.062 -20.243 1.00 85.88 85 GLU A CA 1
ATOM 651 C C . GLU A 1 85 ? 4.824 -14.178 -19.340 1.00 85.88 85 GLU A C 1
ATOM 653 O O . GLU A 1 85 ? 5.370 -13.893 -18.277 1.00 85.88 85 GLU A O 1
ATOM 658 N N . PHE A 1 86 ? 4.782 -15.436 -19.797 1.00 84.25 86 PHE A N 1
ATOM 659 C CA . PHE A 1 86 ? 5.335 -16.552 -19.027 1.00 84.25 86 PHE A CA 1
ATOM 660 C C . PHE A 1 86 ? 6.834 -16.363 -18.733 1.00 84.25 86 PHE A C 1
ATOM 662 O O . PHE A 1 86 ? 7.293 -16.746 -17.661 1.00 84.25 86 PHE A O 1
ATOM 669 N N . VAL A 1 87 ? 7.598 -15.753 -19.648 1.00 83.44 87 VAL A N 1
ATOM 670 C CA . VAL A 1 87 ? 9.027 -15.472 -19.445 1.00 83.44 87 VAL A CA 1
ATOM 671 C C . VAL A 1 87 ? 9.179 -14.433 -18.337 1.00 83.44 87 VAL A C 1
ATOM 673 O O . VAL A 1 87 ? 9.914 -14.652 -17.377 1.00 83.44 87 VAL A O 1
ATOM 676 N N . LEU A 1 88 ? 8.438 -13.328 -18.421 1.00 83.50 88 LEU A N 1
ATOM 677 C CA . LEU A 1 88 ? 8.485 -12.267 -17.413 1.00 83.50 88 LEU A CA 1
ATOM 678 C C . LEU A 1 88 ? 8.049 -12.767 -16.032 1.00 83.50 88 LEU A C 1
ATOM 680 O O . LEU A 1 88 ? 8.722 -12.491 -15.048 1.00 83.50 88 LEU A O 1
ATOM 684 N N . TYR A 1 89 ? 6.992 -13.570 -15.951 1.00 83.50 89 TYR A N 1
ATOM 685 C CA . TYR A 1 89 ? 6.497 -14.117 -14.689 1.00 83.50 89 TYR A CA 1
ATOM 686 C C . TYR A 1 89 ? 7.526 -15.005 -13.962 1.00 83.50 89 TYR A C 1
ATOM 688 O O . TYR A 1 89 ? 7.694 -14.933 -12.741 1.00 83.50 89 TYR A O 1
ATOM 696 N N . HIS A 1 90 ? 8.245 -15.858 -14.693 1.00 80.69 90 HIS A N 1
ATOM 697 C CA . HIS A 1 90 ? 9.190 -16.787 -14.067 1.00 80.69 90 HIS A CA 1
ATOM 698 C C . HIS A 1 90 ? 10.514 -16.113 -13.696 1.00 80.69 90 HIS A C 1
ATOM 700 O O . HIS A 1 90 ? 11.121 -16.465 -12.682 1.00 80.69 90 HIS A O 1
ATOM 706 N N . PHE A 1 91 ? 10.934 -15.117 -14.475 1.00 77.94 91 PHE A N 1
ATOM 707 C CA . PHE A 1 91 ? 12.302 -14.607 -14.439 1.00 77.94 91 PHE A CA 1
ATOM 708 C C . PHE A 1 91 ? 12.417 -13.129 -14.031 1.00 77.94 91 PHE A C 1
ATOM 710 O O . PHE A 1 91 ? 13.502 -12.685 -13.654 1.00 77.94 91 PHE A O 1
ATOM 717 N N . ASP A 1 92 ? 11.323 -12.363 -14.043 1.00 79.50 92 ASP A N 1
ATOM 718 C CA . ASP A 1 92 ? 11.256 -11.017 -13.479 1.00 79.50 92 ASP A CA 1
ATOM 719 C C . ASP A 1 92 ? 10.421 -11.007 -12.189 1.00 79.50 92 ASP A C 1
ATOM 721 O O . ASP A 1 92 ? 9.192 -11.073 -12.179 1.00 79.50 92 ASP A O 1
ATOM 725 N N . HIS A 1 93 ? 11.122 -10.925 -11.061 1.00 79.88 93 HIS A N 1
ATOM 726 C CA . HIS A 1 93 ? 10.511 -10.956 -9.737 1.00 79.88 93 HIS A CA 1
ATOM 727 C C . HIS A 1 93 ? 9.598 -9.750 -9.453 1.00 79.88 93 HIS A C 1
ATOM 729 O O . HIS A 1 93 ? 8.651 -9.907 -8.686 1.00 79.88 93 HIS A O 1
ATOM 735 N N . MET A 1 94 ? 9.846 -8.579 -10.058 1.00 82.75 94 MET A N 1
ATOM 736 C CA . MET A 1 94 ? 8.974 -7.406 -9.909 1.00 82.75 94 MET A CA 1
ATOM 737 C C . MET A 1 94 ? 7.704 -7.558 -10.733 1.00 82.75 94 MET A C 1
ATOM 739 O O . MET A 1 94 ? 6.624 -7.264 -10.228 1.00 82.75 94 MET A O 1
ATOM 743 N N . TYR A 1 95 ? 7.810 -8.091 -11.952 1.00 87.50 95 TYR A N 1
ATOM 744 C CA . TYR A 1 95 ? 6.646 -8.435 -12.763 1.00 87.50 95 TYR A CA 1
ATOM 745 C C . TYR A 1 95 ? 5.747 -9.428 -12.030 1.00 87.50 95 TYR A C 1
ATOM 747 O O . TYR A 1 95 ? 4.558 -9.176 -11.872 1.00 87.50 95 TYR A O 1
ATOM 755 N N . ARG A 1 96 ? 6.325 -10.521 -11.514 1.00 87.19 96 ARG A N 1
ATOM 756 C CA . ARG A 1 96 ? 5.588 -11.521 -10.731 1.00 87.19 96 ARG A CA 1
ATOM 757 C C . ARG A 1 96 ? 4.956 -10.933 -9.471 1.00 87.19 96 ARG A C 1
ATOM 759 O O . ARG A 1 96 ? 3.844 -11.314 -9.132 1.00 87.19 96 ARG A O 1
ATOM 766 N N . ALA A 1 97 ? 5.655 -10.039 -8.771 1.00 88.06 97 ALA A N 1
ATOM 767 C CA . ALA A 1 97 ? 5.114 -9.373 -7.589 1.00 88.06 97 ALA A CA 1
ATOM 768 C C . ALA A 1 97 ? 3.895 -8.506 -7.938 1.00 88.06 97 ALA A C 1
ATOM 770 O O . ALA A 1 97 ? 2.864 -8.633 -7.282 1.00 88.06 97 ALA A O 1
ATOM 771 N N . SER A 1 98 ? 3.986 -7.685 -8.991 1.00 91.19 98 SER A N 1
ATOM 772 C CA . SER A 1 98 ? 2.853 -6.883 -9.467 1.00 91.19 98 SER A CA 1
ATOM 773 C C . SER A 1 98 ? 1.689 -7.758 -9.918 1.00 91.19 98 SER A C 1
ATOM 775 O O . SER A 1 98 ? 0.565 -7.537 -9.483 1.00 91.19 98 SER A O 1
ATOM 777 N N . ASP A 1 99 ? 1.954 -8.785 -10.724 1.00 91.50 99 ASP A N 1
ATOM 778 C CA . ASP A 1 99 ? 0.929 -9.716 -11.193 1.00 91.50 99 ASP A CA 1
ATOM 779 C C . ASP A 1 99 ? 0.219 -10.429 -10.032 1.00 91.50 99 ASP A C 1
ATOM 781 O O . ASP A 1 99 ? -1.009 -10.446 -9.953 1.00 91.50 99 ASP A O 1
ATOM 785 N N . ASN A 1 100 ? 0.979 -10.954 -9.066 1.00 90.81 100 ASN A N 1
ATOM 786 C CA . ASN A 1 100 ? 0.428 -11.636 -7.900 1.00 90.81 100 ASN A CA 1
ATOM 787 C C . ASN A 1 100 ? -0.420 -10.701 -7.026 1.00 90.81 100 ASN A C 1
ATOM 789 O O . ASN A 1 100 ? -1.527 -11.078 -6.651 1.00 90.81 100 ASN A O 1
ATOM 793 N N . VAL A 1 101 ? 0.054 -9.489 -6.726 1.00 92.75 101 VAL A N 1
ATOM 794 C CA . VAL A 1 101 ? -0.723 -8.536 -5.920 1.00 92.75 101 VAL A CA 1
ATOM 795 C C . VAL A 1 101 ? -2.002 -8.133 -6.652 1.00 92.75 101 VAL A C 1
ATOM 797 O O . VAL A 1 101 ? -3.085 -8.194 -6.076 1.00 92.75 101 VAL A O 1
ATOM 800 N N . LEU A 1 102 ? -1.914 -7.779 -7.933 1.00 93.75 102 LEU A N 1
ATOM 801 C CA . LEU A 1 102 ? -3.060 -7.266 -8.684 1.00 93.75 102 LEU A CA 1
ATOM 802 C C . LEU A 1 102 ? -4.102 -8.343 -9.009 1.00 93.75 102 LEU A C 1
ATOM 804 O O . LEU A 1 102 ? -5.293 -8.041 -9.002 1.00 93.75 102 LEU A O 1
ATOM 808 N N . SER A 1 103 ? -3.688 -9.596 -9.222 1.00 93.31 103 SER A N 1
ATOM 809 C CA . SER A 1 103 ? -4.609 -10.724 -9.442 1.00 93.31 103 SER A CA 1
ATOM 810 C C . SER A 1 103 ? -5.403 -11.127 -8.196 1.00 93.31 103 SER A C 1
ATOM 812 O O . SER A 1 103 ? -6.481 -11.702 -8.326 1.00 93.31 103 SER A O 1
ATOM 814 N N . HIS A 1 104 ? -4.907 -10.816 -6.994 1.00 94.75 104 HIS A N 1
ATOM 815 C CA . HIS A 1 104 ? -5.578 -11.152 -5.732 1.00 94.75 104 HIS A CA 1
ATOM 816 C C . HIS A 1 104 ? -6.266 -9.957 -5.067 1.00 94.75 104 HIS A C 1
ATOM 818 O O . HIS A 1 104 ? -7.045 -10.159 -4.137 1.00 94.75 104 HIS A O 1
ATOM 824 N N . LEU A 1 105 ? -6.018 -8.735 -5.549 1.00 95.12 105 LEU A N 1
ATOM 825 C CA . LEU A 1 105 ? -6.523 -7.504 -4.945 1.00 95.12 105 LEU A CA 1
ATOM 826 C C . LEU A 1 105 ? -8.046 -7.521 -4.767 1.00 95.12 105 LEU A C 1
ATOM 828 O O . LEU A 1 105 ? -8.528 -7.250 -3.673 1.00 95.12 105 LEU A O 1
ATOM 832 N N . ASP A 1 106 ? -8.798 -7.911 -5.797 1.00 93.50 106 ASP A N 1
ATOM 833 C CA . ASP A 1 106 ? -10.269 -7.916 -5.748 1.00 93.50 106 ASP A CA 1
ATOM 834 C C . ASP A 1 106 ? -10.806 -8.890 -4.703 1.00 93.50 106 ASP A C 1
ATOM 836 O O . ASP A 1 106 ? -11.720 -8.570 -3.947 1.00 93.50 106 ASP A O 1
ATOM 840 N N . ALA A 1 107 ? -10.216 -10.086 -4.642 1.00 93.19 107 ALA A N 1
ATOM 841 C CA . ALA A 1 107 ? -10.599 -11.100 -3.670 1.00 93.19 107 ALA A CA 1
ATOM 842 C C . ALA A 1 107 ? -10.259 -10.658 -2.241 1.00 93.19 107 ALA A C 1
ATOM 844 O O . ALA A 1 107 ? -11.025 -10.946 -1.323 1.00 93.19 107 ALA A O 1
ATOM 845 N N . THR A 1 108 ? -9.144 -9.944 -2.056 1.00 94.56 108 THR A N 1
ATOM 846 C CA . THR A 1 108 ? -8.778 -9.341 -0.772 1.00 94.56 108 THR A CA 1
ATOM 847 C C . THR A 1 108 ? -9.774 -8.256 -0.371 1.00 94.56 108 THR A C 1
ATOM 849 O O . THR A 1 108 ? -10.338 -8.355 0.709 1.00 94.56 108 THR A O 1
ATOM 852 N N . LEU A 1 109 ? -10.077 -7.287 -1.242 1.00 93.06 109 LEU A N 1
ATOM 853 C CA . LEU A 1 109 ? -11.009 -6.192 -0.929 1.00 93.06 109 LEU A CA 1
ATOM 854 C C . LEU A 1 109 ? -12.456 -6.668 -0.716 1.00 93.06 109 LEU A C 1
ATOM 856 O O . LEU A 1 109 ? -13.208 -6.068 0.047 1.00 93.06 109 LEU A O 1
ATOM 860 N N . ALA A 1 110 ? -12.866 -7.751 -1.379 1.00 90.12 110 ALA A N 1
ATOM 861 C CA . ALA A 1 110 ? -14.193 -8.342 -1.210 1.00 90.12 110 ALA A CA 1
ATOM 862 C C . ALA A 1 110 ? -14.320 -9.223 0.050 1.00 90.12 110 ALA A C 1
ATOM 864 O O . ALA A 1 110 ? -15.408 -9.735 0.340 1.00 90.12 110 ALA A O 1
ATOM 865 N N . ASN A 1 111 ? -13.236 -9.442 0.799 1.00 89.31 111 ASN A N 1
ATOM 866 C CA . ASN A 1 111 ? -13.201 -10.382 1.910 1.00 89.31 111 ASN A CA 1
ATOM 867 C C . ASN A 1 111 ? -13.832 -9.826 3.194 1.00 89.31 111 ASN A C 1
ATOM 869 O O . ASN A 1 111 ? -13.156 -9.380 4.115 1.00 89.31 111 ASN A O 1
ATOM 873 N N . GLN A 1 112 ? -15.146 -9.983 3.319 1.00 86.31 112 GLN A N 1
ATOM 874 C CA . GLN A 1 112 ? -15.907 -9.519 4.488 1.00 86.31 112 GLN A CA 1
ATOM 875 C C . GLN A 1 112 ? -15.611 -10.270 5.801 1.00 86.31 112 GLN A C 1
ATOM 877 O O . GLN A 1 112 ? -16.186 -9.941 6.836 1.00 86.31 112 GLN A O 1
ATOM 882 N N . ARG A 1 113 ? -14.766 -11.312 5.786 1.00 89.75 113 ARG A N 1
ATOM 883 C CA . ARG A 1 113 ? -14.346 -12.020 7.012 1.00 89.75 113 ARG A CA 1
ATOM 884 C C . ARG A 1 113 ? -13.141 -11.366 7.684 1.00 89.75 113 ARG A C 1
ATOM 886 O O . ARG A 1 113 ? -12.828 -11.717 8.818 1.00 89.75 113 ARG A O 1
ATOM 893 N N . SER A 1 114 ? -12.459 -10.473 6.977 1.00 93.56 114 SER A N 1
ATOM 894 C CA . SER A 1 114 ? -11.320 -9.719 7.478 1.00 93.56 114 SER A CA 1
ATOM 895 C C . SER A 1 114 ? -11.803 -8.399 8.071 1.00 93.56 114 SER A C 1
ATOM 897 O O . SER A 1 114 ? -12.638 -7.722 7.477 1.00 93.56 114 SER A O 1
ATOM 899 N N . SER A 1 115 ? -11.286 -8.022 9.238 1.00 95.00 115 SER A N 1
ATOM 900 C CA . SER A 1 115 ? -11.425 -6.663 9.773 1.00 95.00 115 SER A CA 1
ATOM 901 C C . SER A 1 115 ? -10.179 -5.814 9.527 1.00 95.00 115 SER A C 1
ATOM 903 O O . SER A 1 115 ? -10.208 -4.609 9.762 1.00 95.00 115 SER A O 1
ATOM 905 N N . PHE A 1 116 ? -9.083 -6.417 9.055 1.00 96.94 116 PHE A N 1
ATOM 906 C CA . PHE A 1 116 ? -7.841 -5.714 8.765 1.00 96.94 116 PHE A CA 1
ATOM 907 C C . PHE A 1 116 ? -7.114 -6.322 7.564 1.00 96.94 116 PHE A C 1
ATOM 909 O O . PHE A 1 116 ? -6.585 -7.431 7.640 1.00 96.94 116 PHE A O 1
ATOM 916 N N . ASP A 1 117 ? -7.011 -5.553 6.484 1.00 96.75 117 ASP A N 1
ATOM 917 C CA . ASP A 1 117 ? -6.274 -5.952 5.289 1.00 96.75 117 ASP A CA 1
ATOM 918 C C . ASP A 1 117 ? -4.955 -5.186 5.200 1.00 96.75 117 ASP A C 1
ATOM 920 O O . ASP A 1 117 ? -4.925 -3.964 5.054 1.00 96.75 117 ASP A O 1
ATOM 924 N N . PHE A 1 118 ? -3.840 -5.913 5.271 1.00 96.56 118 PHE A N 1
ATOM 925 C CA . PHE A 1 118 ? -2.517 -5.361 5.005 1.00 96.56 118 PHE A CA 1
ATOM 926 C C . PHE A 1 118 ? -2.104 -5.685 3.572 1.00 96.56 118 PHE A C 1
ATOM 928 O O . PHE A 1 118 ? -1.793 -6.837 3.257 1.00 96.56 118 PHE A O 1
ATOM 935 N N . ILE A 1 119 ? -2.084 -4.661 2.718 1.00 96.19 119 ILE A N 1
ATOM 936 C CA . ILE A 1 119 ? -1.724 -4.784 1.304 1.00 96.19 119 ILE A CA 1
ATOM 937 C C . ILE A 1 119 ? -0.379 -4.093 1.065 1.00 96.19 119 ILE A C 1
ATOM 939 O O . ILE A 1 119 ? -0.291 -2.867 1.081 1.00 96.19 119 ILE A O 1
ATOM 943 N N . HIS A 1 120 ? 0.675 -4.871 0.826 1.00 95.19 120 HIS A N 1
ATOM 944 C CA . HIS A 1 120 ? 1.996 -4.352 0.483 1.00 95.19 120 HIS A CA 1
ATOM 945 C C . HIS A 1 120 ? 2.202 -4.359 -1.035 1.00 95.19 120 HIS A C 1
ATOM 947 O O . HIS A 1 120 ? 2.589 -5.368 -1.633 1.00 95.19 120 HIS A O 1
ATOM 953 N N . MET A 1 121 ? 1.919 -3.210 -1.646 1.00 92.00 121 MET A N 1
ATOM 954 C CA . MET A 1 121 ? 2.078 -2.961 -3.078 1.00 92.00 121 MET A CA 1
ATOM 955 C C . MET A 1 121 ? 3.559 -2.799 -3.437 1.00 92.00 121 MET A C 1
ATOM 957 O O . MET A 1 121 ? 4.278 -2.068 -2.766 1.00 92.00 121 MET A O 1
ATOM 961 N N . ASN A 1 122 ? 4.015 -3.417 -4.530 1.00 90.69 122 ASN A N 1
ATOM 962 C CA . ASN A 1 122 ? 5.383 -3.211 -5.017 1.00 90.69 122 ASN A CA 1
ATOM 963 C C . ASN A 1 122 ? 5.537 -1.948 -5.885 1.00 90.69 122 ASN A C 1
ATOM 965 O O . ASN A 1 122 ? 6.646 -1.613 -6.284 1.00 90.69 122 ASN A O 1
ATOM 969 N N . LEU A 1 123 ? 4.453 -1.244 -6.209 1.00 92.06 123 LEU A N 1
ATOM 970 C CA . LEU A 1 123 ? 4.509 0.026 -6.929 1.00 92.06 123 LEU A CA 1
ATOM 971 C C . LEU A 1 123 ? 4.826 1.175 -5.952 1.00 92.06 123 LEU A C 1
ATOM 973 O O . LEU A 1 123 ? 4.250 1.195 -4.866 1.00 92.06 123 LEU A O 1
ATOM 977 N N . PRO A 1 124 ? 5.684 2.149 -6.320 1.00 92.94 124 PRO A N 1
ATOM 978 C CA . PRO A 1 124 ? 6.270 2.364 -7.648 1.00 92.94 124 PRO A CA 1
ATOM 979 C C . PRO A 1 124 ? 7.705 1.802 -7.844 1.00 92.94 124 PRO A C 1
ATOM 981 O O . PRO A 1 124 ? 8.499 2.389 -8.582 1.00 92.94 124 PRO A O 1
ATOM 984 N N . HIS A 1 125 ? 8.083 0.689 -7.206 1.00 88.31 125 HIS A N 1
ATOM 985 C CA . HIS A 1 125 ? 9.447 0.137 -7.271 1.00 88.31 125 HIS A CA 1
ATOM 986 C C . HIS A 1 125 ? 9.882 -0.247 -8.702 1.00 88.31 125 HIS A C 1
ATOM 988 O O . HIS A 1 125 ? 9.090 -0.743 -9.499 1.00 88.31 125 HIS A O 1
ATOM 994 N N . LEU A 1 126 ? 11.162 -0.042 -9.027 1.00 84.38 126 LEU A N 1
ATOM 995 C CA . LEU A 1 126 ? 11.761 -0.412 -10.319 1.00 84.38 126 LEU A CA 1
ATOM 996 C C . LEU A 1 126 ? 12.182 -1.899 -10.371 1.00 84.38 126 LEU A C 1
ATOM 998 O O . LEU A 1 126 ? 12.490 -2.481 -9.335 1.00 84.38 126 LEU A O 1
ATOM 1002 N N . PRO A 1 127 ? 12.309 -2.527 -11.555 1.00 84.81 127 PRO A N 1
ATOM 1003 C CA . PRO A 1 127 ? 11.992 -2.014 -12.892 1.00 84.81 127 PRO A CA 1
ATOM 1004 C C . PRO A 1 127 ? 10.486 -1.852 -13.148 1.00 84.81 127 PRO A C 1
ATOM 1006 O O . PRO A 1 127 ? 9.661 -2.475 -12.489 1.00 84.81 127 PRO A O 1
ATOM 1009 N N . ASN A 1 128 ? 10.123 -1.061 -14.160 1.00 87.56 128 ASN A N 1
ATOM 1010 C CA . ASN A 1 128 ? 8.730 -0.718 -14.468 1.00 87.56 128 ASN A CA 1
ATOM 1011 C C . ASN A 1 128 ? 8.042 -1.638 -15.498 1.00 87.56 128 ASN A C 1
ATOM 1013 O O . ASN A 1 128 ? 7.022 -1.259 -16.067 1.00 87.56 128 ASN A O 1
ATOM 1017 N N . ILE A 1 129 ? 8.581 -2.833 -15.770 1.00 88.44 129 ILE A N 1
ATOM 1018 C CA . ILE A 1 129 ? 8.159 -3.682 -16.906 1.00 88.44 129 ILE A CA 1
ATOM 1019 C C . ILE A 1 129 ? 6.654 -3.976 -16.902 1.00 88.44 129 ILE A C 1
ATOM 1021 O O . ILE A 1 129 ? 6.027 -3.943 -17.960 1.00 88.44 129 ILE A O 1
ATOM 1025 N N . TYR A 1 130 ? 6.073 -4.253 -15.730 1.00 91.12 130 TYR A N 1
ATOM 1026 C CA . TYR A 1 130 ? 4.642 -4.533 -15.612 1.00 91.12 130 TYR A CA 1
ATOM 1027 C C . TYR A 1 130 ? 3.803 -3.343 -16.101 1.00 91.12 130 TYR A C 1
ATOM 1029 O O . TYR A 1 130 ? 2.986 -3.473 -17.014 1.00 91.12 130 TYR A O 1
ATOM 1037 N N . VAL A 1 131 ? 4.069 -2.152 -15.558 1.00 93.25 131 VAL A N 1
ATOM 1038 C CA . VAL A 1 131 ? 3.325 -0.933 -15.898 1.00 93.25 131 VAL A CA 1
ATOM 1039 C C . VAL A 1 131 ? 3.642 -0.453 -17.314 1.00 93.25 131 VAL A C 1
ATOM 1041 O O . VAL A 1 131 ? 2.745 -0.030 -18.035 1.00 93.25 131 VAL A O 1
ATOM 1044 N N . GLN A 1 132 ? 4.884 -0.600 -17.773 1.00 91.25 132 GLN A N 1
ATOM 1045 C CA . GLN A 1 132 ? 5.274 -0.282 -19.146 1.00 91.25 132 GLN A CA 1
ATOM 1046 C C . GLN A 1 132 ? 4.434 -1.059 -20.170 1.00 91.25 132 GLN A C 1
ATOM 1048 O O . GLN A 1 132 ? 4.001 -0.497 -21.178 1.00 91.25 132 GLN A O 1
ATOM 1053 N N . ARG A 1 133 ? 4.190 -2.353 -19.925 1.00 90.25 133 ARG A N 1
ATOM 1054 C CA . ARG A 1 133 ? 3.349 -3.194 -20.792 1.00 90.25 133 ARG A CA 1
ATOM 1055 C C . ARG A 1 133 ? 1.879 -2.807 -20.719 1.00 90.25 133 ARG A C 1
ATOM 1057 O O . ARG A 1 133 ? 1.215 -2.811 -21.754 1.00 90.25 133 ARG A O 1
ATOM 1064 N N . LEU A 1 134 ? 1.397 -2.443 -19.531 1.00 91.00 134 LEU A N 1
ATOM 1065 C CA . LEU A 1 134 ? 0.037 -1.946 -19.331 1.00 91.00 134 LEU A CA 1
ATOM 1066 C C . LEU A 1 134 ? -0.208 -0.649 -20.117 1.00 91.00 134 LEU A C 1
ATOM 1068 O O . LEU A 1 134 ? -1.193 -0.543 -20.843 1.00 91.00 134 LEU A O 1
ATOM 1072 N N . LEU A 1 135 ? 0.712 0.313 -20.014 1.00 91.75 135 LEU A N 1
ATOM 1073 C CA . LEU A 1 135 ? 0.602 1.620 -20.667 1.00 91.75 135 LEU A CA 1
ATOM 1074 C C . LEU A 1 135 ? 0.984 1.586 -22.153 1.00 91.75 135 LEU A C 1
ATOM 1076 O O . LEU A 1 135 ? 0.597 2.481 -22.901 1.00 91.75 135 LEU A O 1
ATOM 1080 N N . LYS A 1 136 ? 1.746 0.573 -22.591 1.00 89.75 136 LYS A N 1
ATOM 1081 C CA . LYS A 1 136 ? 2.311 0.448 -23.949 1.00 89.75 136 LYS A CA 1
ATOM 1082 C C . LYS A 1 136 ? 3.127 1.674 -24.376 1.00 89.75 136 LYS A C 1
ATOM 1084 O O . LYS A 1 136 ? 3.169 2.025 -25.553 1.00 89.75 136 LYS A O 1
ATOM 1089 N N . GLN A 1 137 ? 3.790 2.320 -23.420 1.00 86.88 137 GLN A N 1
ATOM 1090 C CA . GLN A 1 137 ? 4.606 3.511 -23.651 1.00 86.88 137 GLN A CA 1
ATOM 1091 C C . GLN A 1 137 ? 6.098 3.180 -23.509 1.00 86.88 137 GLN A C 1
ATOM 1093 O O . GLN A 1 137 ? 6.480 2.425 -22.609 1.00 86.88 137 GLN A O 1
ATOM 1098 N N . PRO A 1 138 ? 6.970 3.709 -24.386 1.00 83.50 138 PRO A N 1
ATOM 1099 C CA . PRO A 1 138 ? 8.409 3.552 -24.230 1.00 83.50 138 PRO A CA 1
ATOM 1100 C C . PRO A 1 138 ? 8.907 4.295 -22.984 1.00 83.50 138 PRO A C 1
ATOM 1102 O O . PRO A 1 138 ? 8.246 5.187 -22.459 1.00 83.50 138 PRO A O 1
ATOM 1105 N N . VAL A 1 139 ? 10.082 3.895 -22.507 1.00 86.38 139 VAL A N 1
ATOM 1106 C CA . VAL A 1 139 ? 10.756 4.467 -21.338 1.00 86.38 139 VAL A CA 1
ATOM 1107 C C . VAL A 1 139 ? 12.197 4.731 -21.743 1.00 86.38 139 VAL A C 1
ATOM 1109 O O . VAL A 1 139 ? 12.831 3.855 -22.335 1.00 86.38 139 VAL A O 1
ATOM 1112 N N . GLU A 1 140 ? 12.710 5.924 -21.458 1.00 85.50 140 GLU A N 1
ATOM 1113 C CA . GLU A 1 140 ? 14.063 6.310 -21.873 1.00 85.50 140 GLU A CA 1
ATOM 1114 C C . GLU A 1 140 ? 15.101 6.134 -20.766 1.00 85.50 140 GLU A C 1
ATOM 1116 O O . GLU A 1 140 ? 16.262 5.847 -21.054 1.00 85.50 140 GLU A O 1
ATOM 1121 N N . ASN A 1 141 ? 14.687 6.303 -19.511 1.00 83.69 141 ASN A N 1
ATOM 1122 C CA . ASN A 1 141 ? 15.541 6.285 -18.329 1.00 83.69 141 ASN A CA 1
ATOM 1123 C C . ASN A 1 141 ? 14.732 5.886 -17.077 1.00 83.69 141 ASN A C 1
ATOM 1125 O O . ASN A 1 141 ? 13.501 5.807 -17.111 1.00 83.69 141 ASN A O 1
ATOM 1129 N N . ASP A 1 142 ? 15.423 5.673 -15.957 1.00 84.25 142 ASP A N 1
ATOM 1130 C CA . ASP A 1 142 ? 14.811 5.250 -14.689 1.00 84.25 142 ASP A CA 1
ATOM 1131 C C . ASP A 1 142 ? 13.833 6.277 -14.099 1.00 84.25 142 ASP A C 1
ATOM 1133 O O . ASP A 1 142 ? 12.873 5.896 -13.429 1.00 84.25 142 ASP A O 1
ATOM 1137 N N . THR A 1 143 ? 14.026 7.572 -14.363 1.00 87.75 143 THR A N 1
ATOM 1138 C CA . THR A 1 143 ? 13.097 8.621 -13.914 1.00 87.75 143 THR A CA 1
ATOM 1139 C C . THR A 1 143 ? 11.750 8.479 -14.616 1.00 87.75 143 THR A C 1
ATOM 1141 O O . THR A 1 143 ? 10.704 8.533 -13.968 1.00 87.75 143 THR A O 1
ATOM 1144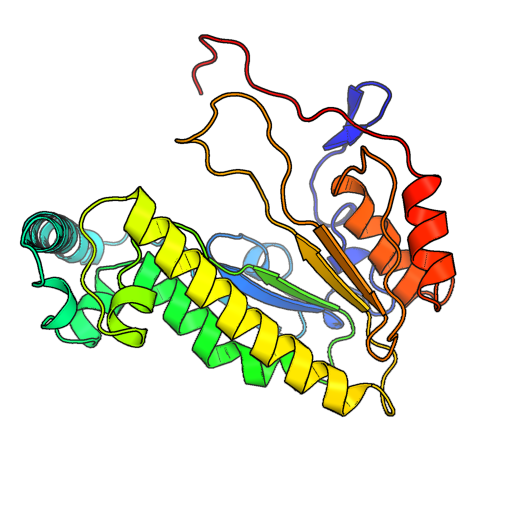 N N . ASP A 1 144 ? 11.753 8.248 -15.928 1.00 89.69 144 ASP A N 1
ATOM 1145 C CA . ASP A 1 144 ? 10.527 8.004 -16.694 1.00 89.69 144 ASP A CA 1
ATOM 1146 C C . ASP A 1 144 ? 9.898 6.657 -16.324 1.00 89.69 144 ASP A C 1
ATOM 1148 O O . ASP A 1 144 ? 8.675 6.556 -16.209 1.00 89.69 144 ASP A O 1
ATOM 1152 N N . ALA A 1 145 ? 10.727 5.645 -16.046 1.00 88.94 145 ALA A N 1
ATOM 1153 C CA . ALA A 1 145 ? 10.279 4.346 -15.557 1.00 88.94 145 ALA A CA 1
ATOM 1154 C C . ALA A 1 145 ? 9.513 4.488 -14.233 1.00 88.94 145 ALA A C 1
ATOM 1156 O O . ALA A 1 145 ? 8.409 3.963 -14.072 1.00 88.94 145 ALA A O 1
ATOM 1157 N N . TYR A 1 146 ? 10.088 5.246 -13.298 1.00 91.00 146 TYR A N 1
ATOM 1158 C CA . TYR A 1 146 ? 9.503 5.519 -11.993 1.00 91.00 146 TYR A CA 1
ATOM 1159 C C . TYR A 1 146 ? 8.215 6.342 -12.109 1.00 91.00 146 TYR A C 1
ATOM 1161 O O . TYR A 1 146 ? 7.223 6.022 -11.459 1.00 91.00 146 TYR A O 1
ATOM 1169 N N . ARG A 1 147 ? 8.182 7.353 -12.989 1.00 94.19 147 ARG A N 1
ATOM 1170 C CA . ARG A 1 147 ? 6.962 8.126 -13.283 1.00 94.19 147 ARG A CA 1
ATOM 1171 C C . ARG A 1 147 ? 5.840 7.251 -13.831 1.00 94.19 147 ARG A C 1
ATOM 1173 O O . ARG A 1 147 ? 4.710 7.376 -13.372 1.00 94.19 147 ARG A O 1
ATOM 1180 N N . GLN A 1 148 ? 6.130 6.342 -14.762 1.00 95.19 148 GLN A N 1
ATOM 1181 C CA . GLN A 1 148 ? 5.125 5.384 -15.230 1.00 95.19 148 GLN A CA 1
ATOM 1182 C C . GLN A 1 148 ? 4.640 4.488 -14.090 1.00 95.19 148 GLN A C 1
ATOM 1184 O O . GLN A 1 148 ? 3.441 4.290 -13.941 1.00 95.19 148 GLN A O 1
ATOM 1189 N N . ASN A 1 149 ? 5.536 3.998 -13.235 1.00 94.88 149 ASN A N 1
ATOM 1190 C CA . ASN A 1 149 ? 5.140 3.222 -12.063 1.00 94.88 149 ASN A CA 1
ATOM 1191 C C . ASN A 1 149 ? 4.260 4.010 -11.075 1.00 94.88 149 ASN A C 1
ATOM 1193 O O . ASN A 1 149 ? 3.366 3.416 -10.477 1.00 94.88 149 ASN A O 1
ATOM 1197 N N . LEU A 1 150 ? 4.468 5.323 -10.920 1.00 96.38 150 LEU A N 1
ATOM 1198 C CA . LEU A 1 150 ? 3.569 6.192 -10.151 1.00 96.38 150 LEU A CA 1
ATOM 1199 C C . LEU A 1 150 ? 2.179 6.286 -10.790 1.00 96.38 150 LEU A C 1
ATOM 1201 O O . LEU A 1 150 ? 1.191 6.220 -10.068 1.00 96.38 150 LEU A O 1
ATOM 1205 N N . ILE A 1 151 ? 2.089 6.365 -12.123 1.00 97.19 151 ILE A N 1
ATOM 1206 C CA . ILE A 1 151 ? 0.803 6.275 -12.838 1.00 97.19 151 ILE A CA 1
ATOM 1207 C C . ILE A 1 151 ? 0.133 4.928 -12.541 1.00 97.19 151 ILE A C 1
ATOM 1209 O O . ILE A 1 151 ? -1.053 4.884 -12.239 1.00 97.19 151 ILE A O 1
ATOM 1213 N N . GLY A 1 152 ? 0.892 3.829 -12.557 1.00 96.25 152 GLY A N 1
ATOM 1214 C CA . GLY A 1 152 ? 0.381 2.514 -12.167 1.00 96.25 152 GLY A CA 1
ATOM 1215 C C . GLY A 1 152 ? -0.146 2.486 -10.728 1.00 96.25 152 GLY A C 1
ATOM 1216 O O . GLY A 1 152 ? -1.222 1.949 -10.484 1.00 96.25 152 GLY A O 1
ATOM 1217 N N . ALA A 1 153 ? 0.577 3.091 -9.780 1.00 96.88 153 ALA A N 1
ATOM 1218 C CA . ALA A 1 153 ? 0.141 3.192 -8.388 1.00 96.88 153 ALA A CA 1
ATOM 1219 C C . ALA A 1 153 ? -1.163 3.996 -8.257 1.00 96.88 153 ALA A C 1
ATOM 1221 O O . ALA A 1 153 ? -2.069 3.566 -7.546 1.00 96.88 153 ALA A O 1
ATOM 1222 N N . ASP A 1 154 ? -1.280 5.112 -8.980 1.00 97.69 154 ASP A N 1
ATOM 1223 C CA . ASP A 1 154 ? -2.486 5.944 -9.026 1.00 97.69 154 ASP A CA 1
ATOM 1224 C C . ASP A 1 154 ? -3.683 5.193 -9.627 1.00 97.69 154 ASP A C 1
ATOM 1226 O O . ASP A 1 154 ? -4.754 5.162 -9.028 1.00 97.69 154 ASP A O 1
ATOM 1230 N N . MET A 1 155 ? -3.493 4.481 -10.744 1.00 97.06 155 MET A N 1
ATOM 1231 C CA . MET A 1 155 ? -4.538 3.648 -11.355 1.00 97.06 155 MET A CA 1
ATOM 1232 C C . MET A 1 155 ? -5.067 2.586 -10.383 1.00 97.06 155 MET A C 1
ATOM 1234 O O . MET A 1 155 ? -6.277 2.360 -10.292 1.00 97.06 155 MET A O 1
ATOM 1238 N N . VAL A 1 156 ? -4.166 1.924 -9.654 1.00 96.25 156 VAL A N 1
ATOM 1239 C CA . VAL A 1 156 ? -4.529 0.885 -8.686 1.00 96.25 156 VAL A CA 1
ATOM 1240 C C . VAL A 1 156 ? -5.222 1.502 -7.474 1.00 96.25 156 VAL A C 1
ATOM 1242 O O . VAL A 1 156 ? -6.264 1.000 -7.056 1.00 96.25 156 VAL A O 1
ATOM 1245 N N . LEU A 1 157 ? -4.711 2.614 -6.940 1.00 97.31 157 LEU A N 1
ATOM 1246 C CA . LEU A 1 157 ? -5.344 3.322 -5.830 1.00 97.31 157 LEU A CA 1
ATOM 1247 C C . LEU A 1 157 ? -6.732 3.844 -6.214 1.00 97.31 157 LEU A C 1
ATOM 1249 O O . LEU A 1 157 ? -7.670 3.679 -5.442 1.00 97.31 157 LEU A O 1
ATOM 1253 N N . GLY A 1 158 ? -6.896 4.404 -7.412 1.00 97.12 158 GLY A N 1
ATOM 1254 C CA . GLY A 1 158 ? -8.190 4.849 -7.928 1.00 97.12 158 GLY A CA 1
ATOM 1255 C C . GLY A 1 158 ? -9.203 3.707 -8.015 1.00 97.12 158 GLY A C 1
ATOM 1256 O O . GLY A 1 158 ? -10.374 3.889 -7.677 1.00 97.12 158 GLY A O 1
ATOM 1257 N N . ARG A 1 159 ? -8.752 2.503 -8.391 1.00 96.19 159 ARG A N 1
ATOM 1258 C CA . ARG A 1 159 ? -9.580 1.292 -8.351 1.00 96.19 159 ARG A CA 1
ATOM 1259 C C . ARG A 1 159 ? -9.978 0.917 -6.922 1.00 96.19 159 ARG A C 1
ATOM 1261 O O . ARG A 1 159 ? -11.165 0.748 -6.668 1.00 9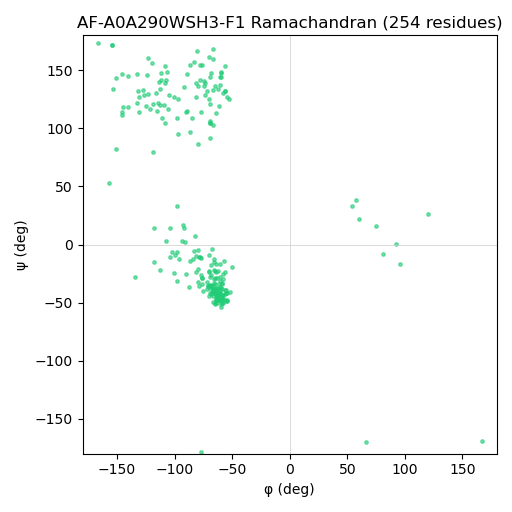6.19 159 ARG A O 1
ATOM 1268 N N . VAL A 1 160 ? -9.017 0.851 -5.996 1.00 97.06 160 VAL A N 1
ATOM 1269 C CA . VAL A 1 160 ? -9.276 0.562 -4.572 1.00 97.06 160 VAL A CA 1
ATOM 1270 C C . VAL A 1 160 ? -10.285 1.559 -4.003 1.00 97.06 160 VAL A C 1
ATOM 1272 O O . VAL A 1 160 ? -11.275 1.162 -3.402 1.00 97.06 160 VAL A O 1
ATOM 1275 N N . VAL A 1 161 ? -10.075 2.856 -4.236 1.00 96.38 161 VAL A N 1
ATOM 1276 C CA . VAL A 1 161 ? -10.970 3.930 -3.788 1.00 96.38 161 VAL A CA 1
ATOM 1277 C C . VAL A 1 161 ? -12.382 3.728 -4.327 1.00 96.38 161 VAL A C 1
ATOM 1279 O O . VAL A 1 161 ? -13.336 3.807 -3.557 1.00 96.38 161 VAL A O 1
ATOM 1282 N N . LYS A 1 162 ? -12.529 3.426 -5.622 1.00 96.12 162 LYS A N 1
ATOM 1283 C CA . LYS A 1 162 ? -13.833 3.156 -6.239 1.00 96.12 162 LYS A CA 1
ATOM 1284 C C . LYS A 1 162 ? -14.544 1.973 -5.576 1.00 96.12 162 LYS A C 1
ATOM 1286 O O . LYS A 1 162 ? -15.732 2.079 -5.271 1.00 96.12 162 LYS A O 1
ATOM 1291 N N . ASP A 1 163 ? -13.830 0.875 -5.353 1.00 95.38 163 ASP A N 1
ATOM 1292 C CA . ASP A 1 163 ? -14.402 -0.347 -4.784 1.00 95.38 163 ASP A CA 1
ATOM 1293 C C . ASP A 1 163 ? -14.793 -0.147 -3.311 1.00 95.38 163 ASP A C 1
ATOM 1295 O O . ASP A 1 163 ? -15.894 -0.525 -2.908 1.00 95.38 163 ASP A O 1
ATOM 1299 N N . LEU A 1 164 ? -13.957 0.535 -2.520 1.00 95.62 164 LEU A N 1
ATOM 1300 C CA . LEU A 1 164 ? -14.268 0.869 -1.127 1.00 95.62 164 LEU A CA 1
ATOM 1301 C C . LEU A 1 164 ? -15.426 1.870 -1.019 1.00 95.62 164 LEU A C 1
ATOM 1303 O O . LEU A 1 164 ? -16.301 1.703 -0.171 1.00 95.62 164 LEU A O 1
ATOM 1307 N N . GLN A 1 165 ? -15.487 2.876 -1.894 1.00 95.38 165 GLN A N 1
ATOM 1308 C CA . GLN A 1 165 ? -16.583 3.848 -1.910 1.00 95.38 165 GLN A CA 1
ATOM 1309 C C . GLN A 1 165 ? -17.938 3.170 -2.153 1.00 95.38 165 GLN A C 1
ATOM 1311 O O . GLN A 1 165 ? -18.933 3.555 -1.544 1.00 95.38 165 GLN A O 1
ATOM 1316 N N . ALA A 1 166 ? -17.987 2.126 -2.987 1.00 94.56 166 ALA A N 1
ATOM 1317 C CA . ALA A 1 166 ? -19.203 1.343 -3.217 1.00 94.56 166 ALA A CA 1
ATOM 1318 C C . ALA A 1 166 ? -19.681 0.562 -1.972 1.00 94.56 166 ALA A C 1
ATOM 1320 O O . ALA A 1 166 ? -20.820 0.086 -1.932 1.00 94.56 166 ALA A O 1
ATOM 1321 N N . LEU A 1 167 ? -18.824 0.427 -0.956 1.00 93.25 167 LEU A N 1
ATOM 1322 C CA . LEU A 1 167 ? -19.116 -0.216 0.325 1.00 93.25 167 LEU A CA 1
ATOM 1323 C C . LEU A 1 167 ? -19.371 0.788 1.461 1.00 93.25 167 LEU A C 1
ATOM 1325 O O . LEU A 1 167 ? -19.781 0.357 2.539 1.00 93.25 167 LEU A O 1
ATOM 1329 N N . ALA A 1 168 ? -19.181 2.093 1.230 1.00 93.50 168 ALA A N 1
ATOM 1330 C CA . ALA A 1 168 ? -19.208 3.135 2.263 1.00 93.50 168 ALA A CA 1
ATOM 1331 C C . ALA A 1 168 ? -20.510 3.158 3.085 1.00 93.50 168 ALA A C 1
ATOM 1333 O O . ALA A 1 168 ? -20.467 3.306 4.302 1.00 93.50 168 ALA A O 1
ATOM 1334 N N . ASP A 1 169 ? -21.659 2.940 2.438 1.00 92.38 169 ASP A N 1
ATOM 1335 C CA . ASP A 1 169 ? -22.973 2.954 3.104 1.00 92.38 169 ASP A CA 1
ATOM 1336 C C . ASP A 1 169 ? -23.265 1.674 3.906 1.00 92.38 169 ASP A C 1
ATOM 1338 O O . ASP A 1 169 ? -24.245 1.598 4.645 1.00 92.38 169 ASP A O 1
ATOM 1342 N N . LYS A 1 170 ? -22.452 0.628 3.724 1.00 92.69 170 LYS A N 1
ATOM 1343 C CA . LYS A 1 170 ? -22.681 -0.712 4.290 1.00 92.69 170 LYS A CA 1
ATOM 1344 C C . LYS A 1 170 ? -21.658 -1.088 5.349 1.00 92.69 170 LYS A C 1
ATOM 1346 O O . LYS A 1 170 ? -21.911 -2.002 6.130 1.00 92.69 170 LYS A O 1
ATOM 1351 N N . GLN A 1 171 ? -20.491 -0.455 5.334 1.00 93.19 171 GLN A N 1
ATOM 1352 C CA . GLN A 1 171 ? -19.360 -0.836 6.163 1.00 93.19 171 GLN A CA 1
ATOM 1353 C C . GLN A 1 171 ? -18.634 0.390 6.699 1.00 93.19 171 GLN A C 1
ATOM 1355 O O . GLN A 1 171 ? -18.471 1.399 6.015 1.00 93.19 171 GLN A O 1
ATOM 1360 N N . ASN A 1 172 ? -18.125 0.262 7.922 1.00 94.69 172 ASN A N 1
ATOM 1361 C CA . ASN A 1 172 ? -17.263 1.272 8.503 1.00 94.69 172 ASN A CA 1
ATOM 1362 C C . ASN A 1 172 ? -15.803 1.017 8.098 1.00 94.69 172 ASN A C 1
ATOM 1364 O O . ASN A 1 172 ? -15.131 0.187 8.706 1.00 94.69 172 ASN A O 1
ATOM 1368 N N . ILE A 1 173 ? -15.326 1.702 7.054 1.00 96.88 173 ILE A N 1
ATOM 1369 C CA . ILE A 1 173 ? -14.007 1.443 6.459 1.00 96.88 173 ILE A CA 1
ATOM 1370 C C . ILE A 1 173 ? -13.059 2.628 6.686 1.00 96.88 173 ILE A C 1
ATOM 1372 O O . ILE A 1 173 ? -13.410 3.785 6.432 1.00 96.88 173 ILE A O 1
ATOM 1376 N N . LEU A 1 174 ? -11.831 2.313 7.102 1.00 97.81 174 LEU A N 1
ATOM 1377 C CA . LEU A 1 174 ? -10.692 3.225 7.142 1.00 97.81 174 LEU A CA 1
ATOM 1378 C C . LEU A 1 174 ? -9.644 2.768 6.124 1.00 97.81 174 LEU A C 1
ATOM 1380 O O . LEU A 1 174 ? -9.102 1.671 6.242 1.00 97.81 174 LEU A O 1
ATOM 1384 N N . LEU A 1 175 ? -9.319 3.626 5.160 1.00 97.81 175 LEU A N 1
ATOM 1385 C CA . LEU A 1 175 ? -8.189 3.429 4.259 1.00 97.81 175 LEU A CA 1
ATOM 1386 C C . LEU A 1 175 ? -6.981 4.219 4.774 1.00 97.81 175 LEU A C 1
ATOM 1388 O O . LEU A 1 175 ? -7.060 5.435 4.953 1.00 97.81 175 LEU A O 1
ATOM 1392 N N . VAL A 1 176 ? -5.851 3.537 4.962 1.00 97.88 176 VAL A N 1
ATOM 1393 C CA . VAL A 1 176 ? -4.554 4.162 5.253 1.00 97.88 176 VAL A CA 1
ATOM 1394 C C . VAL A 1 176 ? -3.584 3.809 4.133 1.00 97.88 176 VAL A C 1
ATOM 1396 O O . VAL A 1 176 ? -3.304 2.637 3.899 1.00 97.88 176 VAL A O 1
ATOM 1399 N N . VAL A 1 177 ? -3.056 4.823 3.452 1.00 97.44 177 VAL A N 1
ATOM 1400 C CA . VAL A 1 177 ? -2.063 4.678 2.381 1.00 97.44 177 VAL A CA 1
ATOM 1401 C C . VAL A 1 177 ? -0.775 5.350 2.821 1.00 97.44 177 VAL A C 1
ATOM 1403 O O . VAL A 1 177 ? -0.787 6.499 3.254 1.00 97.44 177 VAL A O 1
ATOM 1406 N N . SER A 1 178 ? 0.343 4.645 2.693 1.00 95.69 178 SER A N 1
ATOM 1407 C CA . SER A 1 178 ? 1.672 5.162 3.003 1.00 95.69 178 SER A CA 1
ATOM 1408 C C . SER A 1 178 ? 2.691 4.566 2.045 1.00 95.69 178 SER A C 1
ATOM 1410 O O . SER A 1 178 ? 2.570 3.397 1.683 1.00 95.69 178 SER A O 1
ATOM 1412 N N . SER A 1 179 ? 3.729 5.331 1.704 1.00 93.44 179 SER A N 1
ATOM 1413 C CA . SER A 1 179 ? 4.980 4.721 1.229 1.00 93.44 179 SER A CA 1
ATOM 1414 C C . SER A 1 179 ? 5.776 4.189 2.421 1.00 93.44 179 SER A C 1
ATOM 1416 O O . SER A 1 179 ? 5.642 4.694 3.537 1.00 93.44 179 SER A O 1
ATOM 1418 N N . ASP A 1 180 ? 6.617 3.189 2.208 1.00 88.81 180 ASP A N 1
ATOM 1419 C CA . ASP A 1 180 ? 7.587 2.723 3.199 1.00 88.81 180 ASP A CA 1
ATOM 1420 C C . ASP A 1 180 ? 8.819 3.644 3.254 1.00 88.81 180 ASP A C 1
ATOM 1422 O O . ASP A 1 180 ? 9.366 3.902 4.328 1.00 88.81 180 ASP A O 1
ATOM 1426 N N . HIS A 1 181 ? 9.231 4.185 2.105 1.00 88.75 181 HIS A N 1
ATOM 1427 C CA . HIS A 1 181 ? 10.305 5.166 1.988 1.00 88.75 181 HIS A CA 1
ATOM 1428 C C . HIS A 1 181 ? 10.170 6.066 0.745 1.00 88.75 181 HIS A C 1
ATOM 1430 O O . HIS A 1 181 ? 9.331 5.853 -0.131 1.00 88.75 181 HIS A O 1
ATOM 1436 N N . TRP A 1 182 ? 11.018 7.097 0.667 1.00 87.69 182 TRP A N 1
ATOM 1437 C CA . TRP A 1 182 ? 11.171 7.958 -0.512 1.00 87.69 182 TRP A CA 1
ATOM 1438 C C . TRP A 1 182 ? 12.071 7.302 -1.569 1.00 87.69 182 TRP A C 1
ATOM 1440 O O . TRP A 1 182 ? 12.806 6.353 -1.285 1.00 87.69 182 TRP A O 1
ATOM 1450 N N . LEU A 1 183 ? 12.084 7.824 -2.797 1.00 84.44 183 LEU A N 1
ATOM 1451 C CA . LEU A 1 183 ? 12.998 7.340 -3.831 1.00 84.44 183 LEU A CA 1
ATOM 1452 C C . LEU A 1 183 ? 14.457 7.709 -3.500 1.00 84.44 183 LEU A C 1
ATOM 1454 O O . LEU A 1 183 ? 14.882 8.856 -3.649 1.00 84.44 183 LEU A O 1
ATOM 1458 N N . ARG A 1 184 ? 15.249 6.720 -3.075 1.00 76.75 184 ARG A N 1
ATOM 1459 C CA . ARG A 1 184 ? 16.626 6.922 -2.577 1.00 76.75 184 ARG A CA 1
ATOM 1460 C C . ARG A 1 184 ? 17.617 7.429 -3.625 1.00 76.75 184 ARG A C 1
ATOM 1462 O O . ARG A 1 184 ? 18.632 8.017 -3.265 1.00 76.75 184 ARG A O 1
ATOM 1469 N N . THR A 1 185 ? 17.342 7.229 -4.911 1.00 73.06 185 THR A N 1
ATOM 1470 C CA . THR A 1 185 ? 18.183 7.774 -5.989 1.00 73.06 185 THR A CA 1
ATOM 1471 C C . THR A 1 185 ? 18.061 9.293 -6.106 1.00 73.06 185 THR A C 1
ATOM 1473 O O . THR A 1 185 ? 18.984 9.934 -6.595 1.00 73.06 185 THR A O 1
ATOM 1476 N N . HIS A 1 186 ? 16.962 9.882 -5.621 1.00 70.75 186 HIS A N 1
ATOM 1477 C CA . HIS A 1 186 ? 16.741 11.330 -5.633 1.00 70.75 186 HIS A CA 1
ATOM 1478 C C . HIS A 1 186 ? 17.267 12.016 -4.366 1.00 70.75 186 HIS A C 1
ATOM 1480 O O . HIS A 1 186 ? 17.592 13.199 -4.399 1.00 70.75 186 HIS A O 1
ATOM 1486 N N . SER A 1 187 ? 17.362 11.290 -3.248 1.00 75.81 187 SER A N 1
ATOM 1487 C CA . SER A 1 187 ? 17.932 11.806 -2.003 1.00 75.81 187 SER A CA 1
ATOM 1488 C C . SER A 1 187 ? 18.509 10.681 -1.151 1.00 75.81 187 SER A C 1
ATOM 1490 O O . SER A 1 187 ? 17.844 9.677 -0.899 1.00 75.81 187 SER A O 1
ATOM 1492 N N . LYS A 1 188 ? 19.725 10.878 -0.632 1.00 74.56 188 LYS A N 1
ATOM 1493 C CA . LYS A 1 188 ? 20.295 10.010 0.413 1.00 74.56 188 LYS A CA 1
ATOM 1494 C C . LYS A 1 188 ? 19.704 10.298 1.795 1.00 74.56 188 LYS A C 1
ATOM 1496 O O . LYS A 1 188 ? 19.681 9.407 2.636 1.00 74.56 188 LYS A O 1
ATOM 1501 N N . GLN A 1 189 ? 19.228 11.524 2.003 1.00 81.38 189 GLN A N 1
ATOM 1502 C CA . GLN A 1 189 ? 18.601 11.968 3.245 1.00 81.38 189 GLN A CA 1
ATOM 1503 C C . GLN A 1 189 ? 17.103 11.643 3.249 1.00 81.38 189 GLN A C 1
ATOM 1505 O O . GLN A 1 189 ? 16.511 11.582 2.164 1.00 81.38 189 GLN A O 1
ATOM 1510 N N . PRO A 1 190 ? 16.473 11.494 4.430 1.00 81.06 190 PRO A N 1
ATOM 1511 C CA . PRO A 1 190 ? 15.045 11.270 4.532 1.00 81.06 190 PRO A CA 1
ATOM 1512 C C . PRO A 1 190 ? 14.256 12.362 3.847 1.00 81.06 190 PRO A C 1
ATOM 1514 O O . PRO A 1 190 ? 14.502 13.548 4.056 1.00 81.06 190 PRO A O 1
ATOM 1517 N N . ALA A 1 191 ? 13.297 11.939 3.037 1.00 83.50 191 ALA A N 1
ATOM 1518 C CA . ALA A 1 191 ? 12.355 12.824 2.385 1.00 83.50 191 ALA A CA 1
ATOM 1519 C C . ALA A 1 191 ? 10.927 12.420 2.743 1.00 83.50 191 ALA A C 1
ATOM 1521 O O . ALA A 1 191 ? 10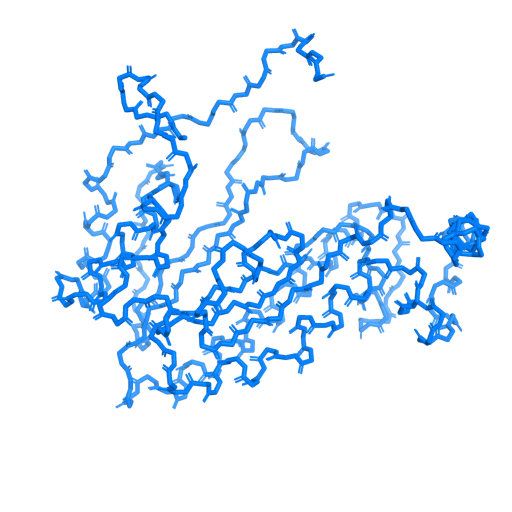.664 11.297 3.184 1.00 83.50 191 ALA A O 1
ATOM 1522 N N . ALA A 1 192 ? 10.015 13.369 2.550 1.00 86.69 192 ALA A N 1
ATOM 1523 C CA . ALA A 1 192 ? 8.598 13.143 2.748 1.00 86.69 192 ALA A CA 1
ATOM 1524 C C . ALA A 1 192 ? 8.090 12.022 1.832 1.00 86.69 192 ALA A C 1
ATOM 1526 O O . ALA A 1 192 ? 8.559 11.832 0.707 1.00 86.69 192 ALA A O 1
ATOM 1527 N N . ILE A 1 193 ? 7.101 11.303 2.340 1.00 91.12 193 ILE A N 1
ATOM 1528 C CA . ILE A 1 193 ? 6.384 10.247 1.638 1.00 91.12 193 ILE A CA 1
ATOM 1529 C C . ILE A 1 193 ? 4.901 10.616 1.559 1.00 91.12 193 ILE A C 1
ATOM 1531 O O . ILE A 1 193 ? 4.423 11.379 2.402 1.00 91.12 193 ILE A O 1
ATOM 1535 N N . PRO A 1 194 ? 4.147 10.073 0.589 1.00 92.94 194 PRO A N 1
ATOM 1536 C CA . PRO A 1 194 ? 2.697 10.161 0.635 1.00 92.94 194 PRO A CA 1
ATOM 1537 C C . PRO A 1 194 ? 2.170 9.442 1.882 1.00 92.94 194 PRO A C 1
ATOM 1539 O O . PRO A 1 194 ? 2.584 8.318 2.179 1.00 92.94 194 PRO A O 1
ATOM 1542 N N . PHE A 1 195 ? 1.248 10.098 2.583 1.00 94.50 195 PHE A N 1
ATOM 1543 C CA . PHE A 1 195 ? 0.481 9.528 3.683 1.00 94.50 195 PHE A CA 1
ATOM 1544 C C . PHE A 1 195 ? -0.958 10.037 3.594 1.00 94.50 195 PHE A C 1
ATOM 1546 O O . PHE A 1 195 ? -1.198 11.242 3.656 1.00 94.50 195 PHE A O 1
ATOM 1553 N N . VAL A 1 196 ? -1.908 9.123 3.415 1.00 95.50 196 VAL A N 1
ATOM 1554 C CA . VAL A 1 196 ? -3.336 9.426 3.288 1.00 95.50 196 VAL A CA 1
ATOM 1555 C C . VAL A 1 196 ? -4.097 8.578 4.290 1.00 95.50 196 VAL A C 1
ATOM 1557 O O . VAL A 1 196 ? -3.887 7.371 4.379 1.00 95.50 196 VAL A O 1
ATOM 1560 N N . VAL A 1 197 ? -5.005 9.216 5.019 1.00 97.12 197 VAL A N 1
ATOM 1561 C CA . VAL A 1 197 ? -5.956 8.555 5.909 1.00 97.12 197 VAL A CA 1
ATOM 1562 C C . VAL A 1 197 ? -7.341 9.004 5.496 1.00 97.12 197 VAL A C 1
ATOM 1564 O O . VAL A 1 197 ? -7.649 10.196 5.537 1.00 97.12 197 VAL A O 1
ATOM 1567 N N . TRP A 1 198 ? -8.167 8.049 5.101 1.00 97.81 198 TRP A N 1
ATOM 1568 C CA . TRP A 1 198 ? -9.495 8.320 4.593 1.00 97.81 198 TRP A CA 1
ATOM 1569 C C . TRP A 1 198 ? -10.518 7.442 5.291 1.00 97.81 198 TRP A C 1
ATOM 1571 O O . TRP A 1 198 ? -10.534 6.219 5.136 1.00 97.81 198 TRP A O 1
ATOM 1581 N N . LYS A 1 199 ? -11.397 8.090 6.053 1.00 97.44 199 LYS A N 1
ATOM 1582 C CA . LYS A 1 199 ? -12.657 7.491 6.460 1.00 97.44 199 LYS A CA 1
ATOM 1583 C C . LYS A 1 199 ? -13.517 7.393 5.207 1.00 97.44 199 LYS A C 1
ATOM 1585 O O . LYS A 1 199 ? -14.021 8.406 4.726 1.00 97.44 199 LYS A O 1
ATOM 1590 N N . VAL A 1 200 ? -13.655 6.189 4.666 1.00 96.94 200 VAL A N 1
ATOM 1591 C CA . VAL A 1 200 ? -14.350 5.977 3.393 1.00 96.94 200 VAL A CA 1
ATOM 1592 C C . VAL A 1 200 ? -15.772 6.536 3.493 1.00 96.94 200 VAL A C 1
ATOM 1594 O O . VAL A 1 200 ? -16.463 6.316 4.492 1.00 96.94 200 VAL A O 1
ATOM 1597 N N . GLY A 1 201 ? -16.171 7.310 2.481 1.00 94.50 201 GLY A N 1
ATOM 1598 C CA . GLY A 1 201 ? -17.412 8.090 2.473 1.00 94.50 201 GLY A CA 1
ATOM 1599 C C . GLY A 1 201 ? -17.263 9.556 2.897 1.00 94.50 201 GLY A C 1
ATOM 1600 O O . GLY A 1 201 ? -18.133 10.359 2.571 1.00 94.50 201 GLY A O 1
ATOM 1601 N N . ALA A 1 202 ? -16.168 9.948 3.556 1.00 94.62 202 ALA A N 1
ATOM 1602 C CA . ALA A 1 202 ? -15.900 11.354 3.850 1.00 94.62 202 ALA A CA 1
ATOM 1603 C C . ALA A 1 202 ? -15.512 12.115 2.571 1.00 94.62 202 ALA A C 1
ATOM 1605 O O . ALA A 1 202 ? -14.653 11.657 1.814 1.00 94.62 202 ALA A O 1
ATOM 1606 N N . SER A 1 203 ? -16.126 13.281 2.351 1.00 89.81 203 SER A N 1
ATOM 1607 C CA . SER A 1 203 ? -15.883 14.148 1.187 1.00 89.81 203 SER A CA 1
ATOM 1608 C C . SER A 1 203 ? -14.966 15.334 1.480 1.00 89.81 203 SER A C 1
ATOM 1610 O O . SER A 1 203 ? -14.338 15.855 0.563 1.00 89.81 203 SER A O 1
ATOM 1612 N N . GLU A 1 204 ? -14.886 15.765 2.740 1.00 92.56 204 GLU A N 1
ATOM 1613 C CA . GLU A 1 204 ? -14.132 16.956 3.131 1.00 92.56 204 GLU A CA 1
ATOM 1614 C C . GLU A 1 204 ? -12.675 16.602 3.467 1.00 92.56 204 GLU A C 1
ATOM 1616 O O . GLU A 1 204 ? -12.426 15.884 4.446 1.00 92.56 204 GLU A O 1
ATOM 1621 N N . PRO A 1 205 ? -11.689 17.086 2.688 1.00 93.12 205 PRO A N 1
ATOM 1622 C CA . PRO A 1 205 ? -10.289 16.827 2.970 1.00 93.12 205 PRO A CA 1
ATOM 1623 C C . PRO A 1 205 ? -9.815 17.652 4.170 1.00 93.12 205 PRO A C 1
ATOM 1625 O O . PRO A 1 205 ? -10.092 18.845 4.286 1.00 93.12 205 PRO A O 1
ATOM 1628 N N . ILE A 1 206 ? -9.014 17.029 5.035 1.00 94.94 206 ILE A N 1
ATOM 1629 C CA . ILE A 1 206 ? -8.300 17.722 6.108 1.00 94.94 206 ILE A CA 1
ATOM 1630 C C . ILE A 1 206 ? -6.805 17.599 5.840 1.00 94.94 206 ILE A C 1
ATOM 1632 O O . ILE A 1 206 ? -6.239 16.510 5.906 1.00 94.94 206 ILE A O 1
ATOM 1636 N N . VAL A 1 207 ? -6.158 18.732 5.570 1.00 92.56 207 VAL A N 1
ATOM 1637 C CA . VAL A 1 207 ? -4.698 18.801 5.482 1.00 92.56 207 VAL A CA 1
ATOM 1638 C C . VAL A 1 207 ? -4.135 18.904 6.896 1.00 92.56 207 VAL A C 1
ATOM 1640 O O . VAL A 1 207 ? -4.552 19.744 7.700 1.00 92.56 207 VAL A O 1
ATOM 1643 N N . LEU A 1 208 ? -3.211 18.008 7.220 1.00 88.50 208 LEU A N 1
ATOM 1644 C CA . LEU A 1 208 ? -2.532 17.994 8.509 1.00 88.50 208 LEU A CA 1
ATOM 1645 C C . LEU A 1 208 ? -1.270 18.879 8.447 1.00 88.50 208 LEU A C 1
ATOM 1647 O O . LEU A 1 208 ? -0.653 18.956 7.386 1.00 88.50 208 LEU A O 1
ATOM 1651 N N . PRO A 1 209 ? -0.887 19.559 9.546 1.00 72.62 209 PRO A N 1
ATOM 1652 C CA . PRO A 1 209 ? 0.312 20.399 9.585 1.00 72.62 209 PRO A CA 1
ATOM 1653 C C . PRO A 1 209 ? 1.620 19.593 9.457 1.00 72.62 209 PRO A C 1
ATOM 1655 O O . PRO A 1 209 ? 1.637 18.370 9.589 1.00 72.62 209 PRO A O 1
ATOM 165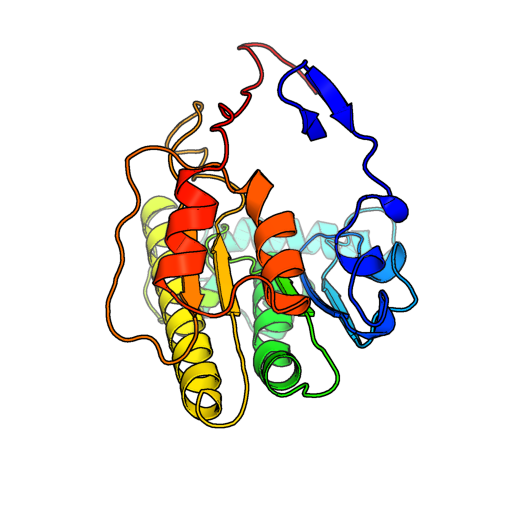8 N N . ASP A 1 210 ? 2.715 20.326 9.238 1.00 72.06 210 ASP A N 1
ATOM 1659 C CA . ASP A 1 210 ? 3.916 19.978 8.458 1.00 72.06 210 ASP A CA 1
ATOM 1660 C C . ASP A 1 210 ? 4.629 18.639 8.718 1.00 72.06 210 ASP A C 1
ATOM 1662 O O . ASP A 1 210 ? 5.421 18.216 7.872 1.00 72.06 210 ASP A O 1
ATOM 1666 N N . ARG A 1 211 ? 4.432 17.972 9.865 1.00 85.19 211 ARG A N 1
ATOM 1667 C CA . ARG A 1 211 ? 5.210 16.773 10.224 1.00 85.19 211 ARG A CA 1
ATOM 1668 C C . ARG A 1 211 ? 4.409 15.744 11.015 1.00 85.19 211 ARG A C 1
ATOM 1670 O O . ARG A 1 211 ? 4.107 15.939 12.188 1.00 85.19 211 ARG A O 1
ATOM 1677 N N . ILE A 1 212 ? 4.153 14.604 10.378 1.00 89.19 212 ILE A N 1
ATOM 1678 C CA . ILE A 1 212 ? 3.558 13.406 10.983 1.00 89.19 212 ILE A CA 1
ATOM 1679 C C . ILE A 1 212 ? 4.492 12.224 10.757 1.00 89.19 212 ILE A C 1
ATOM 1681 O O . ILE A 1 212 ? 5.147 12.125 9.720 1.00 89.19 212 ILE A O 1
ATOM 1685 N N . SER A 1 213 ? 4.530 11.309 11.721 1.00 88.94 213 SER A N 1
ATOM 1686 C CA . SER A 1 213 ? 5.252 10.046 11.591 1.00 88.94 213 SER A CA 1
ATOM 1687 C C . SER A 1 213 ? 4.288 8.890 11.361 1.00 88.94 213 SER A C 1
ATOM 1689 O O . SER A 1 213 ? 3.373 8.652 12.147 1.00 88.94 213 SER A O 1
ATOM 1691 N N . THR A 1 214 ? 4.545 8.099 10.323 1.00 90.56 214 THR A N 1
ATOM 1692 C CA . THR A 1 214 ? 3.717 6.936 9.960 1.00 90.56 214 THR A CA 1
ATOM 1693 C C . THR A 1 214 ? 3.824 5.780 10.954 1.00 90.56 214 THR A C 1
ATOM 1695 O O . THR A 1 214 ? 3.005 4.862 10.920 1.00 90.56 214 THR A O 1
ATOM 1698 N N . VAL A 1 215 ? 4.758 5.851 11.909 1.00 88.69 215 VAL A N 1
ATOM 1699 C CA . VAL A 1 215 ? 4.878 4.908 13.037 1.00 88.69 215 VAL A CA 1
ATOM 1700 C C . VAL A 1 215 ? 3.594 4.815 13.874 1.00 88.69 215 VAL A C 1
ATOM 1702 O O . VAL A 1 215 ? 3.344 3.788 14.501 1.00 88.69 215 VAL A O 1
ATOM 1705 N N . HIS A 1 216 ? 2.749 5.850 13.833 1.00 91.25 216 HIS A N 1
ATOM 1706 C CA . HIS A 1 216 ? 1.467 5.903 14.542 1.00 91.25 216 HIS A CA 1
ATOM 1707 C C . HIS A 1 216 ? 0.324 5.174 13.837 1.00 91.25 216 HIS A C 1
ATOM 1709 O O . HIS A 1 216 ? -0.722 4.959 14.446 1.00 91.25 216 HIS A O 1
ATOM 1715 N N . SER A 1 217 ? 0.516 4.733 12.590 1.00 94.25 217 SER A N 1
ATOM 1716 C CA . SER A 1 217 ? -0.540 4.089 11.790 1.00 94.25 217 SER A CA 1
ATOM 1717 C C . SER A 1 217 ? -1.102 2.836 12.461 1.00 94.25 217 SER A C 1
ATOM 1719 O O . SER A 1 217 ? -2.295 2.563 12.362 1.00 94.25 217 SER A O 1
ATOM 1721 N N . LYS A 1 218 ? -0.261 2.096 13.199 1.00 94.19 218 LYS A N 1
ATOM 1722 C CA . LYS A 1 218 ? -0.709 0.939 13.984 1.00 94.19 218 LYS A CA 1
ATOM 1723 C C . LYS A 1 218 ? -1.751 1.346 15.026 1.00 94.19 218 LYS A C 1
ATOM 1725 O O . LYS A 1 218 ? -2.795 0.712 15.117 1.00 94.19 218 LYS A O 1
ATOM 1730 N N . GLN A 1 219 ? -1.443 2.365 15.828 1.00 94.56 219 GLN A N 1
ATOM 1731 C CA . GLN A 1 219 ? -2.328 2.799 16.906 1.00 94.56 219 GLN A CA 1
ATOM 1732 C C . GLN A 1 219 ? -3.614 3.399 16.336 1.00 94.56 219 GLN A C 1
ATOM 1734 O O . GLN A 1 219 ? -4.694 3.057 16.801 1.00 94.56 219 GLN A O 1
ATOM 1739 N N . LEU A 1 220 ? -3.498 4.191 15.264 1.00 96.56 220 LEU A N 1
ATOM 1740 C CA . LEU A 1 220 ? -4.637 4.740 14.529 1.00 96.56 220 LEU A CA 1
ATOM 1741 C C . LEU A 1 220 ? -5.611 3.639 14.075 1.00 96.56 220 LEU A C 1
ATOM 1743 O O . LEU A 1 220 ? -6.809 3.737 14.325 1.00 96.56 220 LEU A O 1
ATOM 1747 N N . ALA A 1 221 ? -5.096 2.571 13.454 1.00 97.06 221 ALA A N 1
ATOM 1748 C CA . ALA A 1 221 ? -5.912 1.447 13.000 1.00 97.06 221 ALA A CA 1
ATOM 1749 C C . ALA A 1 221 ? -6.581 0.703 14.167 1.00 97.06 221 ALA A C 1
ATOM 1751 O O . ALA A 1 221 ? -7.760 0.371 14.089 1.00 97.06 221 ALA A O 1
ATOM 1752 N N . LEU A 1 222 ? -5.861 0.467 15.268 1.00 96.44 222 LEU A N 1
ATOM 1753 C CA . LEU A 1 222 ? -6.419 -0.199 16.452 1.00 96.44 222 LEU A CA 1
ATOM 1754 C C . LEU A 1 222 ? -7.498 0.643 17.148 1.00 96.44 222 LEU A C 1
ATOM 1756 O O . LEU A 1 222 ? -8.511 0.104 17.597 1.00 96.44 222 LEU A O 1
ATOM 1760 N N . ASP A 1 223 ? -7.307 1.957 17.237 1.00 97.12 223 ASP A N 1
ATOM 1761 C CA . ASP A 1 223 ? -8.294 2.854 17.837 1.00 97.12 223 ASP A CA 1
ATOM 1762 C C . ASP A 1 223 ? -9.550 2.978 16.962 1.00 97.12 223 ASP A C 1
ATOM 1764 O O . ASP A 1 223 ? -10.656 2.973 17.501 1.00 97.12 223 ASP A O 1
ATOM 1768 N N . PHE A 1 224 ? -9.410 2.963 15.633 1.00 97.81 224 PHE A N 1
ATOM 1769 C CA . PHE A 1 224 ? -10.548 2.847 14.717 1.00 97.81 224 PHE A CA 1
ATOM 1770 C C . PHE A 1 224 ? -11.292 1.511 14.884 1.00 97.81 224 PHE A C 1
ATOM 1772 O O . PHE A 1 224 ? -12.497 1.490 15.117 1.00 97.81 224 PHE A O 1
ATOM 1779 N N . LEU A 1 225 ? -10.574 0.382 14.866 1.00 96.50 225 LEU A N 1
ATOM 1780 C CA . LEU A 1 225 ? -11.170 -0.956 15.001 1.00 96.50 225 LEU A CA 1
ATOM 1781 C C . LEU A 1 225 ? -11.837 -1.205 16.360 1.00 96.50 225 LEU A C 1
ATOM 1783 O O . LEU A 1 225 ? -12.709 -2.063 16.468 1.00 96.50 225 LEU A O 1
ATOM 1787 N N . SER A 1 226 ? -11.425 -0.479 17.400 1.0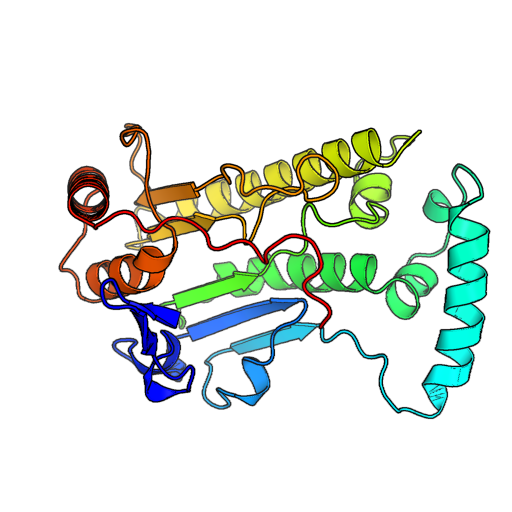0 95.25 226 SER A N 1
ATOM 1788 C CA . SER A 1 226 ? -12.056 -0.524 18.726 1.00 95.25 226 SER A CA 1
ATOM 1789 C C . SER A 1 226 ? -13.178 0.504 18.908 1.00 95.25 226 SER A C 1
ATOM 1791 O O . SER A 1 226 ? -13.754 0.576 19.993 1.00 95.25 226 SER A O 1
ATOM 1793 N N . GLY A 1 227 ? -13.502 1.286 17.872 1.00 95.81 227 GLY A N 1
ATOM 1794 C CA . GLY A 1 227 ? -14.570 2.288 17.893 1.00 95.81 227 GLY A CA 1
ATOM 1795 C C . GLY A 1 227 ? -14.237 3.559 18.678 1.00 95.81 227 GLY A C 1
ATOM 1796 O O . GLY A 1 227 ? -15.142 4.312 19.019 1.00 95.81 227 GLY A O 1
ATOM 1797 N N . LYS A 1 228 ? -12.961 3.811 18.998 1.00 96.69 228 LYS A N 1
ATOM 1798 C CA . LYS A 1 228 ? -12.528 5.051 19.670 1.00 96.69 228 LYS A CA 1
ATOM 1799 C C . LYS A 1 228 ? -12.366 6.227 18.710 1.00 96.69 228 LYS A C 1
ATOM 1801 O O . LYS A 1 228 ? -12.364 7.368 19.159 1.00 96.69 228 LYS A O 1
ATOM 1806 N N . LEU A 1 229 ? -12.149 5.941 17.428 1.00 97.19 229 LEU A N 1
ATOM 1807 C CA . LEU A 1 229 ? -12.071 6.916 16.343 1.00 97.19 229 LEU A CA 1
ATOM 1808 C C . LEU A 1 229 ? -13.048 6.475 15.261 1.00 97.19 229 LEU A C 1
ATOM 1810 O O . LEU A 1 229 ? -12.977 5.326 14.833 1.00 97.19 229 LEU A O 1
ATOM 1814 N N . ASP A 1 230 ? -13.921 7.366 14.803 1.00 95.31 230 ASP A N 1
ATOM 1815 C CA . ASP A 1 230 ? -14.936 7.015 13.803 1.00 95.31 230 ASP A CA 1
ATOM 1816 C C . ASP A 1 230 ? -15.048 8.054 12.681 1.00 95.31 230 ASP A C 1
ATOM 1818 O O . ASP A 1 230 ? -15.365 7.731 11.537 1.00 95.31 230 ASP A O 1
ATOM 1822 N N . THR A 1 231 ? -14.723 9.314 12.959 1.00 95.94 231 THR A N 1
ATOM 1823 C CA . THR A 1 231 ? -14.901 10.408 11.999 1.00 95.94 231 THR A CA 1
ATOM 1824 C C . THR A 1 231 ? -13.577 10.929 11.433 1.00 95.94 231 THR A C 1
ATOM 1826 O O . THR A 1 231 ? -12.524 10.869 12.071 1.00 95.94 231 THR A O 1
ATOM 1829 N N . GLN A 1 232 ? -13.618 11.496 10.219 1.00 96.38 232 GLN A N 1
ATOM 1830 C CA . GLN A 1 232 ? -12.447 12.127 9.590 1.00 96.38 232 GLN A CA 1
ATOM 1831 C C . GLN A 1 232 ? -11.802 13.216 10.486 1.00 96.38 232 GLN A C 1
ATOM 1833 O O . GLN A 1 232 ? -10.571 13.225 10.587 1.00 96.38 232 GLN A O 1
ATOM 1838 N N . PRO A 1 233 ? -12.564 14.093 11.183 1.00 96.44 233 PRO A N 1
ATOM 1839 C CA . PRO A 1 233 ? -11.991 15.043 12.139 1.00 96.44 233 PRO A CA 1
ATOM 1840 C C . PRO A 1 233 ? -11.319 14.386 13.350 1.00 96.44 233 PRO A C 1
ATOM 1842 O O . PRO A 1 233 ? -10.239 14.821 13.737 1.00 96.44 233 PRO A O 1
ATOM 1845 N N . GLU A 1 234 ? -11.895 13.324 13.922 1.00 96.81 234 GLU A N 1
ATOM 1846 C CA . GLU A 1 234 ? -11.280 12.601 15.047 1.00 96.81 234 GLU A CA 1
ATOM 1847 C C . GLU A 1 234 ? -9.955 11.948 14.650 1.00 96.81 234 GLU A C 1
ATOM 1849 O O . GLU A 1 234 ? -8.972 12.051 15.383 1.00 96.81 234 GLU A O 1
ATOM 1854 N N . LEU A 1 235 ? -9.902 11.320 13.471 1.00 96.44 235 LEU A N 1
ATOM 1855 C CA . LEU A 1 235 ? -8.676 10.735 12.919 1.00 96.44 235 LEU A CA 1
ATOM 1856 C C . LEU A 1 235 ? -7.593 11.807 12.725 1.00 96.44 235 LEU A C 1
ATOM 1858 O O . LEU A 1 235 ? -6.434 11.604 13.095 1.00 96.44 235 LEU A O 1
ATOM 1862 N N . ALA A 1 236 ? -7.971 12.966 12.180 1.00 95.31 236 ALA A N 1
ATOM 1863 C CA . ALA A 1 236 ? -7.066 14.094 11.992 1.00 95.31 236 ALA A CA 1
ATOM 1864 C C . ALA A 1 236 ? -6.540 14.642 13.327 1.00 95.31 236 ALA A C 1
ATOM 1866 O O . ALA A 1 236 ? -5.338 14.870 13.482 1.00 95.31 236 ALA A O 1
ATOM 1867 N N . ASP A 1 237 ? -7.421 14.826 14.306 1.00 94.75 237 ASP A N 1
ATOM 1868 C CA . ASP A 1 237 ? -7.060 15.304 15.637 1.00 94.75 237 ASP A CA 1
ATOM 1869 C C . ASP A 1 237 ? -6.181 14.314 16.398 1.00 94.75 237 ASP A C 1
ATOM 1871 O O . ASP A 1 237 ? -5.239 14.737 17.071 1.00 94.75 237 ASP A O 1
ATOM 1875 N N . ALA A 1 238 ? -6.439 13.011 16.270 1.00 94.62 238 ALA A N 1
ATOM 1876 C CA . ALA A 1 238 ? -5.588 11.974 16.837 1.00 94.62 238 ALA A CA 1
ATOM 1877 C C . ALA A 1 238 ? -4.163 12.092 16.284 1.00 94.62 238 ALA A C 1
ATOM 1879 O O . ALA A 1 238 ? -3.217 12.199 17.063 1.00 94.62 238 ALA A O 1
ATOM 1880 N N . LEU A 1 239 ? -4.009 12.177 14.957 1.00 93.88 239 LEU A N 1
ATOM 1881 C CA . LEU A 1 239 ? -2.707 12.334 14.302 1.00 93.88 239 LEU A CA 1
ATOM 1882 C C . LEU A 1 239 ? -1.981 13.617 14.731 1.00 93.88 239 LEU A C 1
ATOM 1884 O O . LEU A 1 239 ? -0.790 13.559 15.028 1.00 93.88 239 LEU A O 1
ATOM 1888 N N . ARG A 1 240 ? -2.683 14.753 14.848 1.00 92.06 240 ARG A N 1
ATOM 1889 C CA . ARG A 1 240 ? -2.096 16.029 15.313 1.00 92.06 240 ARG A CA 1
ATOM 1890 C C . ARG A 1 240 ? -1.525 15.960 16.726 1.00 92.06 240 ARG A C 1
ATOM 1892 O O . ARG A 1 240 ? -0.584 16.681 17.037 1.00 92.06 240 ARG A O 1
ATOM 1899 N N . ARG A 1 241 ? -2.116 15.136 17.591 1.00 91.25 241 ARG A N 1
ATOM 1900 C CA . ARG A 1 241 ? -1.674 14.967 18.984 1.00 91.25 241 ARG A CA 1
ATOM 1901 C C . ARG A 1 241 ? -0.539 13.958 19.118 1.00 91.25 241 ARG A C 1
ATOM 1903 O O . ARG A 1 241 ? 0.065 13.875 20.186 1.00 91.25 241 ARG A O 1
ATOM 1910 N N . THR A 1 242 ? -0.253 13.182 18.072 1.00 90.19 242 THR A N 1
ATOM 1911 C CA . THR A 1 242 ? 0.859 12.237 18.114 1.00 90.19 242 THR A CA 1
ATOM 1912 C C . THR A 1 242 ? 2.201 12.959 18.008 1.00 90.19 242 THR A C 1
ATOM 1914 O O . THR A 1 242 ? 2.338 13.920 17.250 1.00 90.19 242 THR A O 1
ATOM 1917 N N . PRO A 1 243 ? 3.222 12.516 18.755 1.00 89.31 243 PRO A N 1
ATOM 1918 C CA . PRO A 1 243 ? 4.538 13.116 18.650 1.00 89.31 243 PRO A CA 1
ATOM 1919 C C . PRO A 1 243 ? 5.202 12.793 17.313 1.00 89.31 243 PRO A C 1
ATOM 1921 O O . PRO A 1 243 ? 5.114 11.672 16.813 1.00 89.31 243 PRO A O 1
ATOM 1924 N N . TYR A 1 244 ? 5.950 13.750 16.777 1.00 88.31 244 TYR A N 1
ATOM 1925 C CA . TYR A 1 244 ? 6.783 13.519 15.605 1.00 88.31 244 TYR A CA 1
ATOM 1926 C C . TYR A 1 244 ? 8.096 12.817 15.980 1.00 88.31 244 TYR A C 1
ATOM 1928 O O . TYR A 1 244 ? 8.764 13.176 16.950 1.00 88.31 244 TYR A O 1
ATOM 1936 N N . TYR A 1 245 ? 8.467 11.830 15.172 1.00 85.00 245 TYR A N 1
ATOM 1937 C CA . TYR A 1 245 ? 9.739 11.122 15.198 1.00 85.00 245 TYR A CA 1
ATOM 1938 C C . TYR A 1 245 ? 10.497 11.417 13.913 1.00 85.00 245 TYR A C 1
ATOM 1940 O O . TYR A 1 245 ? 10.020 11.117 12.813 1.00 85.00 245 TYR A O 1
ATOM 1948 N N . GLU A 1 246 ? 11.698 11.965 14.060 1.00 81.31 246 GLU A N 1
ATOM 1949 C CA . GLU A 1 246 ? 12.608 12.120 12.937 1.00 81.31 246 GLU A CA 1
ATOM 1950 C C . GLU A 1 246 ? 13.030 10.755 12.398 1.00 81.31 246 GLU A C 1
ATOM 1952 O O . GLU A 1 246 ? 13.331 9.818 13.141 1.00 81.31 246 GLU A O 1
ATOM 1957 N N . THR A 1 247 ? 13.035 10.642 11.071 1.00 78.56 247 THR A N 1
ATOM 1958 C CA . THR A 1 247 ? 13.506 9.427 10.414 1.00 78.56 247 THR A CA 1
ATOM 1959 C C . THR A 1 247 ? 15.007 9.316 10.617 1.00 78.56 247 THR A C 1
ATOM 1961 O O . THR A 1 247 ? 15.767 10.184 10.189 1.00 78.56 247 THR A O 1
ATOM 1964 N N . TRP A 1 248 ? 15.442 8.223 11.237 1.00 72.44 248 TRP A N 1
ATOM 1965 C CA . TRP A 1 248 ? 16.861 7.934 11.357 1.00 72.44 248 TRP A CA 1
ATOM 1966 C C . TRP A 1 248 ? 17.461 7.635 9.982 1.00 72.44 248 TRP A C 1
ATOM 1968 O O . TRP A 1 248 ? 16.921 6.833 9.216 1.00 72.44 248 TRP A O 1
ATOM 1978 N N . SER A 1 249 ? 18.601 8.253 9.690 1.00 65.69 249 SER A N 1
ATOM 1979 C CA . SER A 1 249 ? 19.461 7.858 8.579 1.00 65.69 249 SER A CA 1
ATOM 1980 C C . SER A 1 249 ? 20.765 7.313 9.098 1.00 65.69 249 SER A C 1
ATOM 1982 O O . SER A 1 249 ? 21.340 7.847 10.048 1.00 65.69 249 SER A O 1
ATOM 1984 N N . ALA A 1 250 ? 21.231 6.255 8.441 1.00 60.62 250 ALA A N 1
ATOM 1985 C CA . ALA A 1 250 ? 22.555 5.737 8.696 1.00 60.62 250 ALA A CA 1
ATOM 1986 C C . ALA A 1 250 ? 23.582 6.852 8.436 1.00 60.62 250 ALA A C 1
ATOM 1988 O O . ALA A 1 250 ? 23.502 7.496 7.386 1.00 60.62 250 ALA A O 1
ATOM 1989 N N . PRO A 1 251 ? 24.515 7.108 9.371 1.00 65.38 251 PRO A N 1
ATOM 1990 C CA . PRO A 1 251 ? 25.583 8.072 9.152 1.00 65.38 251 PRO A CA 1
ATOM 1991 C C . PRO A 1 251 ? 26.389 7.727 7.898 1.00 65.38 251 PRO A C 1
ATOM 1993 O O . PRO A 1 251 ? 26.503 6.554 7.524 1.00 65.38 251 PRO A O 1
ATOM 1996 N N . ASP A 1 252 ? 26.998 8.734 7.275 1.00 60.56 252 ASP A N 1
ATOM 1997 C CA . ASP A 1 252 ? 27.902 8.506 6.150 1.00 60.56 252 ASP A CA 1
ATOM 1998 C C . ASP A 1 252 ? 29.009 7.510 6.541 1.00 60.56 252 ASP A C 1
ATOM 2000 O O . ASP A 1 252 ? 29.691 7.666 7.554 1.00 60.56 252 ASP A O 1
ATOM 2004 N N . GLY A 1 253 ? 29.168 6.453 5.738 1.00 61.22 253 GLY A N 1
ATOM 2005 C CA . GLY A 1 253 ? 30.150 5.391 5.977 1.00 61.22 253 GLY A CA 1
ATOM 2006 C C . GLY A 1 253 ? 29.647 4.188 6.783 1.00 61.22 253 GLY A C 1
ATOM 2007 O O . GLY A 1 253 ? 30.417 3.247 6.979 1.00 61.22 253 GLY A O 1
ATOM 2008 N N . TYR A 1 254 ? 28.377 4.163 7.203 1.00 47.78 254 TYR A N 1
ATOM 20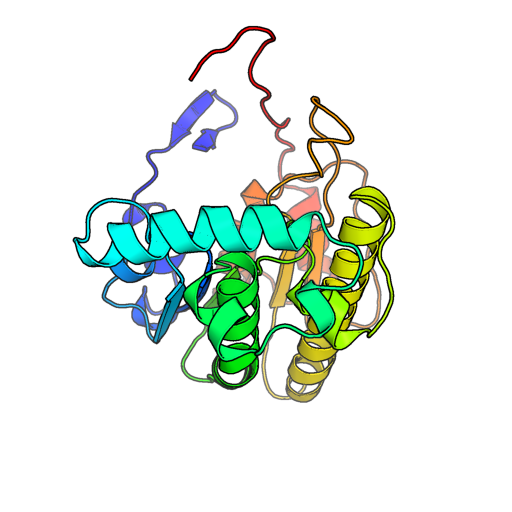09 C CA . TYR A 1 254 ? 27.775 2.973 7.811 1.00 47.78 254 TYR A CA 1
ATOM 2010 C C . TYR A 1 254 ? 27.721 1.825 6.786 1.00 47.78 254 TYR A C 1
ATOM 2012 O O . TYR A 1 254 ? 27.027 1.912 5.771 1.00 47.78 254 TYR A O 1
ATOM 2020 N N . LYS A 1 255 ? 28.490 0.758 7.027 1.00 42.38 255 LYS A N 1
ATOM 2021 C CA . LYS A 1 255 ? 28.474 -0.479 6.232 1.00 42.38 255 LYS A CA 1
ATOM 2022 C C . LYS A 1 255 ? 27.638 -1.520 6.977 1.00 42.38 255 LYS A C 1
ATOM 2024 O O . LYS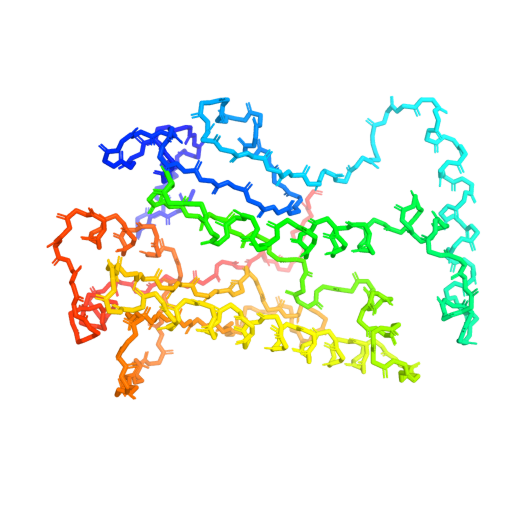 A 1 255 ? 27.884 -1.738 8.161 1.00 42.38 255 LYS A O 1
ATOM 2029 N N . TYR A 1 256 ? 26.655 -2.101 6.291 1.00 44.25 256 TYR A N 1
ATOM 2030 C CA . TYR A 1 256 ? 25.906 -3.268 6.768 1.00 44.25 256 TYR A CA 1
ATOM 2031 C C . TYR A 1 256 ? 26.759 -4.533 6.694 1.00 44.25 256 TYR A C 1
ATOM 2033 O O . TYR A 1 256 ? 27.556 -4.635 5.730 1.00 44.25 256 TYR A O 1
#

Nearest PDB structures (foldseek):
  5l4k-assembly1_N  TM=3.412E-01  e=6.465E+00  Homo sapiens

Solvent-accessible surface area (backbone atoms only — not comparable to full-atom values): 15578 Å² total; per-residue (Å²): 85,69,49,101,82,66,45,79,45,72,85,46,68,88,69,36,65,52,60,68,38,100,65,31,31,48,22,23,31,39,38,24,47,73,62,67,55,62,75,77,44,75,56,38,62,43,67,49,68,45,67,82,84,83,83,88,56,82,69,44,56,61,49,53,56,44,36,53,49,48,56,58,43,64,74,40,88,68,45,73,71,71,51,56,65,72,56,41,48,78,58,31,70,60,39,32,37,48,51,55,40,62,74,43,42,64,64,57,77,67,40,83,75,42,83,40,78,48,72,45,71,64,61,48,54,82,71,34,63,56,42,36,56,73,70,70,51,90,68,90,48,71,69,53,29,38,52,46,17,44,52,45,40,49,56,52,49,55,50,51,50,53,57,49,49,76,39,28,94,81,45,95,48,76,48,77,48,68,57,96,67,49,68,59,92,82,36,93,61,89,57,83,56,64,72,48,80,39,39,48,76,69,83,80,86,78,87,76,74,100,69,78,42,76,83,48,52,60,58,53,52,52,36,37,78,71,66,76,33,84,45,60,68,51,52,52,52,52,56,72,72,50,78,68,61,83,78,85,70,81,60,95,84,71,77,135

Secondary structure (DSSP, 8-state):
-B-TT--B---SGGGSSGGGSTT-GGGEEEEEES--HHHH-TT-SEEEEE----SS-TTHHHHHHHHHHHHHHHTSTTHHHHS-HHHHHHH-HHHHHHHHHHHHHHHHHT-TT-SEEEEE--TTPSP-HHHHHHHT----SHHHHHHHHHHHHHHHHHHHHHHHHTTTTTS--EEEEE-SS--TTT-SS-----EEEEETT--S--PPPS---GGGHHHHHHHHHTTS--SHHHHHHHHHHSPP-PPP-PPTT---

pLDDT: mean 83.71, std 15.6, range [36.78, 97.88]

Sequence (256 aa):
MVDQQHKMVRFGPDSAIFSQLPGGPQAATVLGFYHPYCKIFPSLQSCNSTYAVNAGRWFDSLTFFSTALISAIKNIKGATQILPEFVLYHFDHMYRASDNVLSHLDATLANQRSSFDFIHMNLPHLPNIYVQRLLKQPVENDTDAYRQNLIGADMVLGRVVKDLQALADKQNILLVVSSDHWLRTHSKQPAAIPFVVWKVGASEPIVLPDRISTVHSKQLALDFLSGKLDTQPELADALRRTPYYETWSAPDGYKY

Radius of gyration: 19.99 Å; Cα contacts (8 Å, |Δi|>4): 297; chains: 1; bounding box: 53×47×52 Å